Protein AF-A0A7S1SEV6-F1 (afdb_monomer_lite)

pLDDT: mean 79.67, std 21.37, range [28.09, 96.38]

Structure (mmCIF, N/CA/C/O backbone):
data_AF-A0A7S1SEV6-F1
#
_entry.id   AF-A0A7S1SEV6-F1
#
loop_
_atom_site.group_PDB
_atom_site.id
_atom_site.type_symbol
_atom_site.label_atom_id
_atom_site.label_alt_id
_atom_site.label_comp_id
_atom_site.label_asym_id
_atom_site.label_entity_id
_atom_site.label_seq_id
_atom_site.pdbx_PDB_ins_code
_atom_site.Cartn_x
_atom_site.Cartn_y
_atom_site.Cartn_z
_atom_site.occupancy
_atom_site.B_iso_or_equiv
_atom_site.auth_seq_id
_atom_site.auth_comp_id
_atom_site.auth_asym_id
_atom_site.auth_atom_id
_atom_site.pdbx_PDB_model_num
ATOM 1 N N . ALA A 1 1 ? 60.829 -16.005 40.092 1.00 43.47 1 ALA A N 1
ATOM 2 C CA . ALA A 1 1 ? 59.798 -16.869 39.489 1.00 43.47 1 ALA A CA 1
ATOM 3 C C . ALA A 1 1 ? 58.502 -16.076 39.447 1.00 43.47 1 ALA A C 1
ATOM 5 O O . ALA A 1 1 ? 58.018 -15.669 40.494 1.00 43.47 1 ALA A O 1
ATOM 6 N N . ALA A 1 2 ? 58.050 -15.730 38.245 1.00 35.81 2 ALA A N 1
ATOM 7 C CA . ALA A 1 2 ? 56.877 -14.900 38.010 1.00 35.81 2 ALA A CA 1
ATOM 8 C C . ALA A 1 2 ? 55.587 -15.704 38.239 1.00 35.81 2 ALA A C 1
ATOM 10 O O . ALA A 1 2 ? 55.492 -16.839 37.781 1.00 35.81 2 ALA A O 1
ATOM 11 N N . MET A 1 3 ? 54.596 -15.102 38.897 1.00 40.03 3 MET A N 1
ATOM 12 C CA . MET A 1 3 ? 53.202 -15.548 38.851 1.00 40.03 3 MET A CA 1
ATOM 13 C C . MET A 1 3 ? 52.343 -14.365 38.391 1.00 40.03 3 MET A C 1
ATOM 15 O O . MET A 1 3 ? 52.388 -13.322 39.044 1.00 40.03 3 MET A O 1
ATOM 19 N N . PRO A 1 4 ? 51.615 -14.469 37.266 1.00 43.41 4 PRO A N 1
ATOM 20 C CA . PRO A 1 4 ? 50.769 -13.390 36.793 1.00 43.41 4 PRO A CA 1
ATOM 21 C C . PRO A 1 4 ? 49.362 -13.459 37.401 1.00 43.41 4 PRO A C 1
ATOM 23 O O . PRO A 1 4 ? 48.809 -14.523 37.678 1.00 43.41 4 PRO A O 1
ATOM 26 N N . SER A 1 5 ? 48.809 -12.264 37.569 1.00 39.28 5 SER A N 1
ATOM 27 C CA . SER A 1 5 ? 47.443 -11.908 37.937 1.00 39.28 5 SER A CA 1
ATOM 28 C C . SER A 1 5 ? 46.380 -12.595 37.075 1.00 39.28 5 SER A C 1
ATOM 30 O O . SER A 1 5 ? 46.408 -12.484 35.849 1.00 39.28 5 SER A O 1
ATOM 32 N N . GLN A 1 6 ? 45.392 -13.224 37.713 1.00 35.91 6 GLN A N 1
ATOM 33 C CA . GLN A 1 6 ? 44.163 -13.649 37.046 1.00 35.91 6 GLN A CA 1
ATOM 34 C C . GLN A 1 6 ? 43.259 -12.429 36.839 1.00 35.91 6 GLN A C 1
ATOM 36 O O . GLN A 1 6 ? 42.632 -11.930 37.768 1.00 35.91 6 GLN A O 1
ATOM 41 N N . THR A 1 7 ? 43.234 -11.922 35.610 1.00 37.81 7 THR A N 1
ATOM 42 C CA . THR A 1 7 ? 42.188 -11.023 35.121 1.00 37.81 7 THR A CA 1
ATOM 43 C C . THR A 1 7 ? 41.047 -11.898 34.615 1.00 37.81 7 THR A C 1
ATOM 45 O O . THR A 1 7 ? 41.228 -12.682 33.685 1.00 37.81 7 THR A O 1
ATOM 48 N N . GLU A 1 8 ? 39.883 -11.805 35.249 1.00 36.56 8 GLU A N 1
ATOM 49 C CA . GLU A 1 8 ? 38.678 -12.529 34.852 1.00 3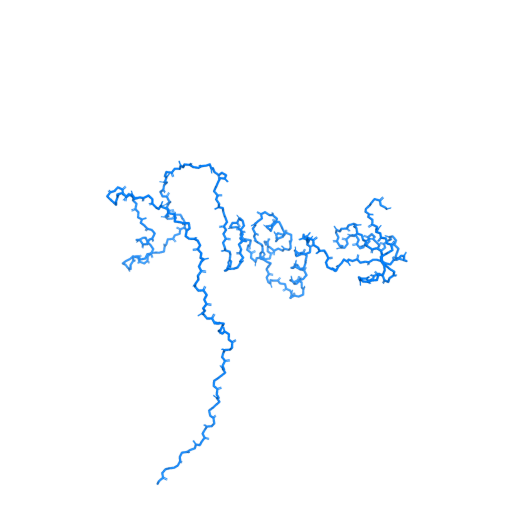6.56 8 GLU A CA 1
ATOM 50 C C . GLU A 1 8 ? 38.140 -11.925 33.542 1.00 36.56 8 GLU A C 1
ATOM 52 O O . GLU A 1 8 ? 37.592 -10.823 33.508 1.00 36.56 8 GLU A O 1
ATOM 57 N N . VAL A 1 9 ? 38.379 -12.613 32.423 1.00 36.78 9 VAL A N 1
ATOM 58 C CA . VAL A 1 9 ? 37.908 -12.201 31.096 1.00 36.78 9 VAL A CA 1
ATOM 59 C C . VAL A 1 9 ? 36.472 -12.690 30.924 1.00 36.78 9 VAL A C 1
ATOM 61 O O . VAL A 1 9 ? 36.218 -13.890 30.831 1.00 36.78 9 VAL A O 1
ATOM 64 N N . ALA A 1 10 ? 35.527 -11.751 30.879 1.00 39.88 10 ALA A N 1
ATOM 65 C CA . ALA A 1 10 ? 34.120 -12.021 30.605 1.00 39.88 10 ALA A CA 1
ATOM 66 C C . ALA A 1 10 ? 33.945 -12.764 29.266 1.00 39.88 10 ALA A C 1
ATOM 68 O O . ALA A 1 10 ? 34.432 -12.324 28.222 1.00 39.88 10 ALA A O 1
ATOM 69 N N . ALA A 1 11 ? 33.228 -13.890 29.294 1.00 39.38 11 ALA A N 1
ATOM 70 C CA . ALA A 1 11 ? 32.942 -14.695 28.111 1.00 39.38 11 ALA A CA 1
ATOM 71 C C . ALA A 1 11 ? 32.145 -13.893 27.055 1.00 39.38 11 ALA A C 1
ATOM 73 O O . ALA A 1 11 ? 31.208 -13.168 27.410 1.00 39.38 11 ALA A O 1
ATOM 74 N N . PRO A 1 12 ? 32.455 -14.028 25.752 1.00 37.00 12 PRO A N 1
ATOM 75 C CA . PRO A 1 12 ? 31.715 -13.332 24.709 1.00 37.00 12 PRO A CA 1
ATOM 76 C C . PRO A 1 12 ? 30.281 -13.872 24.632 1.00 37.00 12 PRO A C 1
ATOM 78 O O . PRO A 1 12 ? 30.050 -15.081 24.559 1.00 37.00 12 PRO A O 1
ATOM 81 N N . ARG A 1 13 ? 29.302 -12.958 24.649 1.00 37.34 13 ARG A N 1
ATOM 82 C CA . ARG A 1 13 ? 27.873 -13.266 24.486 1.00 37.34 13 ARG A CA 1
ATOM 83 C C . ARG A 1 13 ? 27.655 -14.035 23.178 1.00 37.34 13 ARG A C 1
ATOM 85 O O . ARG A 1 13 ? 27.904 -13.507 22.099 1.00 37.34 13 ARG A O 1
ATOM 92 N N . GLN A 1 14 ? 27.173 -15.274 23.281 1.00 36.19 14 GLN A N 1
ATOM 93 C CA . GLN A 1 14 ? 26.763 -16.074 22.128 1.00 36.19 14 GLN A CA 1
ATOM 94 C C . GLN A 1 14 ? 25.557 -15.427 21.438 1.00 36.19 14 GLN A C 1
ATOM 96 O O . GLN A 1 14 ? 24.463 -15.359 22.000 1.00 36.19 14 GLN A O 1
ATOM 101 N N . ASP A 1 15 ? 25.764 -14.980 20.204 1.00 39.56 15 ASP A N 1
ATOM 102 C CA . ASP A 1 15 ? 24.717 -14.531 19.294 1.00 39.56 15 ASP A CA 1
ATOM 103 C C . ASP A 1 15 ? 23.818 -15.724 18.909 1.00 39.56 15 ASP A C 1
ATOM 105 O O . ASP A 1 15 ? 24.189 -16.589 18.114 1.00 39.56 15 ASP A O 1
ATOM 109 N N . ARG A 1 16 ? 22.630 -15.809 19.523 1.00 38.81 16 ARG A N 1
ATOM 110 C CA . ARG A 1 16 ? 21.638 -16.879 19.305 1.00 38.81 16 ARG A CA 1
ATOM 111 C C . ARG A 1 16 ? 20.747 -16.635 18.074 1.00 38.81 16 ARG A C 1
ATOM 113 O O . ARG A 1 16 ? 19.584 -17.029 18.076 1.00 38.81 16 ARG A O 1
ATOM 120 N N . SER A 1 17 ? 21.265 -16.004 17.019 1.00 40.44 17 SER A N 1
ATOM 121 C CA . SER A 1 17 ? 20.475 -15.622 15.834 1.00 40.44 17 SER A CA 1
ATOM 122 C C . SER A 1 17 ? 20.899 -16.280 14.511 1.00 40.44 17 SER A C 1
ATOM 124 O O . SER A 1 17 ? 20.621 -15.760 13.432 1.00 40.44 17 SER A O 1
ATOM 126 N N . ARG A 1 18 ? 21.518 -17.468 14.540 1.00 37.38 18 ARG A N 1
ATOM 127 C CA . ARG A 1 18 ? 21.780 -18.249 13.314 1.00 37.38 18 ARG A CA 1
ATOM 128 C C . ARG A 1 18 ? 20.925 -19.510 13.258 1.00 37.38 18 ARG A C 1
ATOM 130 O O . ARG A 1 18 ? 21.271 -20.540 13.825 1.00 37.38 18 ARG A O 1
ATOM 137 N N . SER A 1 19 ? 19.800 -19.418 12.552 1.00 40.03 19 SER A N 1
ATOM 138 C CA . SER A 1 19 ? 18.983 -20.573 12.169 1.00 40.03 19 SER A CA 1
ATOM 139 C C . SER A 1 19 ? 19.756 -21.498 11.207 1.00 40.03 19 SER A C 1
ATOM 141 O O . SER A 1 19 ? 20.571 -21.001 10.422 1.00 40.03 19 SER A O 1
ATOM 143 N N . PRO A 1 20 ? 19.518 -22.825 11.228 1.00 35.56 20 PRO A N 1
ATOM 144 C CA . PRO A 1 20 ? 20.313 -23.787 10.471 1.00 35.56 20 PRO A CA 1
ATOM 145 C C . PRO A 1 20 ? 20.193 -23.579 8.961 1.00 35.56 20 PRO A C 1
ATOM 147 O O . PRO A 1 20 ? 19.106 -23.531 8.387 1.00 35.56 20 PRO A O 1
ATOM 150 N N . ARG A 1 21 ? 21.350 -23.486 8.312 1.00 45.19 21 ARG A N 1
ATOM 151 C CA . ARG A 1 21 ? 21.509 -23.414 6.864 1.00 45.19 21 ARG A CA 1
ATOM 152 C C . ARG A 1 21 ? 21.438 -24.841 6.312 1.00 45.19 21 ARG A C 1
ATOM 154 O O . ARG A 1 21 ? 22.479 -25.460 6.155 1.00 45.19 21 ARG A O 1
ATOM 161 N N . ASN A 1 22 ? 20.239 -25.376 6.070 1.00 34.34 22 ASN A N 1
ATOM 162 C CA . ASN A 1 22 ? 20.054 -26.534 5.185 1.00 34.34 22 ASN A CA 1
ATOM 163 C C . ASN A 1 22 ? 18.602 -26.682 4.708 1.00 34.34 22 ASN A C 1
ATOM 165 O O . ASN A 1 22 ? 17.677 -26.763 5.506 1.00 34.34 22 ASN A O 1
ATOM 169 N N . GLY A 1 23 ? 18.438 -26.715 3.385 1.00 29.41 23 GLY A N 1
ATOM 170 C CA . GLY A 1 23 ? 17.156 -26.836 2.688 1.00 29.41 23 GLY A CA 1
ATOM 171 C C . GLY A 1 23 ? 17.280 -26.459 1.212 1.00 29.41 23 GLY A C 1
ATOM 172 O O . GLY A 1 23 ? 16.513 -25.651 0.704 1.00 29.41 23 GLY A O 1
ATOM 173 N N . ARG A 1 24 ? 18.324 -26.963 0.544 1.00 39.25 24 ARG A N 1
ATOM 174 C CA . ARG A 1 24 ? 18.484 -26.895 -0.911 1.00 39.25 24 ARG A CA 1
ATOM 175 C C . ARG A 1 24 ? 17.711 -28.087 -1.486 1.00 39.25 24 ARG A C 1
ATOM 177 O O . ARG A 1 24 ? 18.241 -29.188 -1.447 1.00 39.25 24 ARG A O 1
ATOM 184 N N . ALA A 1 25 ? 16.485 -27.883 -1.961 1.00 33.62 25 ALA A N 1
ATOM 185 C CA . ALA A 1 25 ? 15.825 -28.753 -2.938 1.00 33.62 25 ALA A CA 1
ATOM 186 C C . ALA A 1 25 ? 14.523 -28.100 -3.428 1.00 33.62 25 ALA A C 1
ATOM 188 O O . ALA A 1 25 ? 13.720 -27.638 -2.628 1.00 33.62 25 ALA A O 1
ATOM 189 N N . GLU A 1 26 ? 14.370 -28.091 -4.752 1.00 33.09 26 GLU A N 1
ATOM 190 C CA . GLU A 1 26 ? 13.128 -27.881 -5.509 1.00 33.09 26 GLU A CA 1
ATOM 191 C C . GLU A 1 26 ? 12.540 -26.464 -5.555 1.00 33.09 26 GLU A C 1
ATOM 193 O O . GLU A 1 26 ? 11.442 -26.176 -5.090 1.00 33.09 26 GLU A O 1
ATOM 198 N N . GLN A 1 27 ? 13.237 -25.586 -6.279 1.00 33.88 27 GLN A N 1
ATOM 199 C CA . GLN A 1 27 ? 12.548 -24.618 -7.131 1.00 33.88 27 GLN A CA 1
ATOM 200 C C . GLN A 1 27 ? 12.625 -25.131 -8.566 1.00 33.88 27 GLN A C 1
ATOM 202 O O . GLN A 1 27 ? 13.712 -25.260 -9.134 1.00 33.88 27 GLN A O 1
ATOM 207 N N . GLN A 1 28 ? 11.458 -25.476 -9.112 1.00 33.16 28 GLN A N 1
ATOM 208 C CA . GLN A 1 28 ? 11.246 -25.751 -10.527 1.00 33.16 28 GLN A CA 1
ATOM 209 C C . GLN A 1 28 ? 11.934 -24.667 -11.359 1.00 33.16 28 GLN A C 1
ATOM 211 O O . GLN A 1 28 ? 11.558 -23.496 -11.325 1.00 33.16 28 GLN A O 1
ATOM 216 N N . LYS A 1 29 ? 12.964 -25.075 -12.104 1.00 28.09 29 LYS A N 1
ATOM 217 C CA . LYS A 1 29 ? 13.538 -24.278 -13.181 1.00 28.09 29 LYS A CA 1
ATOM 218 C C . LYS A 1 29 ? 12.471 -24.149 -14.263 1.00 28.09 29 LYS A C 1
ATOM 220 O O . LYS A 1 29 ? 12.348 -25.030 -15.109 1.00 28.09 29 LYS A O 1
ATOM 225 N N . VAL A 1 30 ? 11.730 -23.048 -14.265 1.00 30.36 30 VAL A N 1
ATOM 226 C CA . VAL A 1 30 ? 11.217 -22.526 -15.530 1.00 30.36 30 VAL A CA 1
ATOM 227 C C . VAL A 1 30 ? 12.456 -21.998 -16.239 1.00 30.36 30 VAL A C 1
ATOM 229 O O . VAL A 1 30 ? 12.968 -20.930 -15.910 1.00 30.36 30 VAL A O 1
ATOM 232 N N . ALA A 1 31 ? 13.039 -22.828 -17.100 1.00 30.11 31 ALA A N 1
ATOM 233 C CA . ALA A 1 31 ? 14.119 -22.399 -17.965 1.00 30.11 31 ALA A CA 1
ATOM 234 C C . ALA A 1 31 ? 13.546 -21.305 -18.870 1.00 30.11 31 ALA A C 1
ATOM 236 O O . ALA A 1 31 ? 12.800 -21.596 -19.801 1.00 30.11 31 ALA A O 1
ATOM 237 N N . ALA A 1 32 ? 13.863 -20.045 -18.570 1.00 36.28 32 ALA A N 1
ATOM 238 C CA . ALA A 1 32 ? 13.825 -19.011 -19.583 1.00 36.28 32 ALA A CA 1
ATOM 239 C C . ALA A 1 32 ? 14.836 -19.456 -20.642 1.00 36.28 32 ALA A C 1
ATOM 241 O O . ALA A 1 32 ? 16.046 -19.401 -20.420 1.00 36.28 32 ALA A O 1
ATOM 242 N N . VAL A 1 33 ? 14.336 -20.024 -21.737 1.00 35.72 33 VAL A N 1
ATOM 243 C CA . VAL A 1 33 ? 15.139 -20.274 -22.927 1.00 35.72 33 VAL A CA 1
ATOM 244 C C . VAL A 1 33 ? 15.497 -18.888 -23.444 1.00 35.72 33 VAL A C 1
ATOM 246 O O . VAL A 1 33 ? 14.693 -18.246 -24.114 1.00 35.72 33 VAL A O 1
ATOM 249 N N . ALA A 1 34 ? 16.661 -18.380 -23.037 1.00 47.69 34 ALA A N 1
ATOM 250 C CA . ALA A 1 34 ? 17.243 -17.225 -23.691 1.00 47.69 34 ALA A CA 1
ATOM 251 C C . ALA A 1 34 ? 17.412 -17.616 -25.168 1.00 47.69 34 ALA A C 1
ATOM 253 O O . ALA A 1 34 ? 17.957 -18.696 -25.430 1.00 47.69 34 ALA A O 1
ATOM 254 N N . PRO A 1 35 ? 16.895 -16.829 -26.125 1.00 51.66 35 PRO A N 1
ATOM 255 C CA . PRO A 1 35 ? 17.171 -17.094 -27.526 1.00 51.66 35 PRO A CA 1
ATOM 256 C C . PRO A 1 35 ? 18.693 -17.144 -27.700 1.00 51.66 35 PRO A C 1
ATOM 258 O O . PRO A 1 35 ? 19.407 -16.312 -27.145 1.00 51.66 35 PRO A O 1
ATOM 261 N N . GLN A 1 36 ? 19.193 -18.162 -28.401 1.00 51.09 36 GLN A N 1
ATOM 262 C CA . GLN A 1 36 ? 20.585 -18.190 -28.840 1.00 51.09 36 GLN A CA 1
ATOM 263 C C . GLN A 1 36 ? 20.710 -17.097 -29.900 1.00 51.09 36 GLN A C 1
ATOM 265 O O . GLN A 1 36 ? 20.305 -17.294 -31.041 1.00 51.09 36 GLN A O 1
ATOM 270 N N . VAL A 1 37 ? 21.119 -15.909 -29.469 1.00 57.91 37 VAL A N 1
ATOM 271 C CA . VAL A 1 37 ? 21.386 -14.775 -30.349 1.00 57.91 37 VAL A CA 1
ATOM 272 C C . VAL A 1 37 ? 22.860 -14.858 -30.711 1.00 57.91 37 VAL A C 1
ATOM 274 O O . VAL A 1 37 ? 23.691 -15.004 -29.816 1.00 57.91 37 VAL A O 1
ATOM 277 N N . ASP A 1 38 ? 23.179 -14.816 -32.001 1.00 58.62 38 ASP A N 1
ATOM 278 C CA . ASP A 1 38 ? 24.564 -14.753 -32.457 1.00 58.62 38 ASP A CA 1
ATOM 279 C C . ASP A 1 38 ? 25.218 -13.492 -31.864 1.00 58.62 38 ASP A C 1
ATOM 281 O O . ASP A 1 38 ? 24.755 -12.381 -32.125 1.00 58.62 38 ASP A O 1
ATOM 285 N N . ASP A 1 39 ? 26.273 -13.660 -31.055 1.00 61.09 39 ASP A N 1
ATOM 286 C CA . ASP A 1 39 ? 26.974 -12.561 -30.358 1.00 61.09 39 ASP A CA 1
ATOM 287 C C . ASP A 1 39 ? 27.458 -11.459 -31.323 1.00 61.09 39 ASP A C 1
ATOM 289 O O . ASP A 1 39 ? 27.581 -10.300 -30.940 1.00 61.09 39 ASP A O 1
ATOM 293 N N . GLU A 1 40 ? 27.675 -11.793 -32.600 1.00 63.19 40 GLU A N 1
ATOM 294 C CA . GLU A 1 40 ? 28.087 -10.845 -33.644 1.00 63.19 40 GLU A CA 1
ATOM 295 C C . GLU A 1 40 ? 26.982 -9.862 -34.079 1.00 63.19 40 GLU A C 1
ATOM 297 O O . GLU A 1 40 ? 27.280 -8.860 -34.728 1.00 63.19 40 GLU A O 1
ATOM 302 N N . LEU A 1 41 ? 25.717 -10.121 -33.732 1.00 68.00 41 LEU A N 1
ATOM 303 C CA . LEU A 1 41 ? 24.562 -9.282 -34.084 1.00 68.00 41 LEU A CA 1
ATOM 304 C C . LEU A 1 41 ? 24.003 -8.487 -32.893 1.00 68.00 41 LEU A C 1
ATOM 306 O O . LEU A 1 41 ? 23.018 -7.761 -33.056 1.00 68.00 41 LEU A O 1
ATOM 310 N N . LEU A 1 42 ? 24.595 -8.617 -31.702 1.00 75.25 42 LEU A N 1
ATOM 311 C CA . LEU A 1 42 ? 24.201 -7.829 -30.537 1.00 75.25 42 LEU A CA 1
ATOM 312 C C . LEU A 1 42 ? 24.761 -6.405 -30.638 1.00 75.25 42 LEU A C 1
ATOM 314 O O . LEU A 1 42 ? 25.945 -6.162 -30.421 1.00 75.25 42 LEU A O 1
ATOM 318 N N . ASP A 1 43 ? 23.874 -5.458 -30.938 1.00 83.62 43 ASP A N 1
ATOM 319 C CA . ASP A 1 43 ? 24.130 -4.0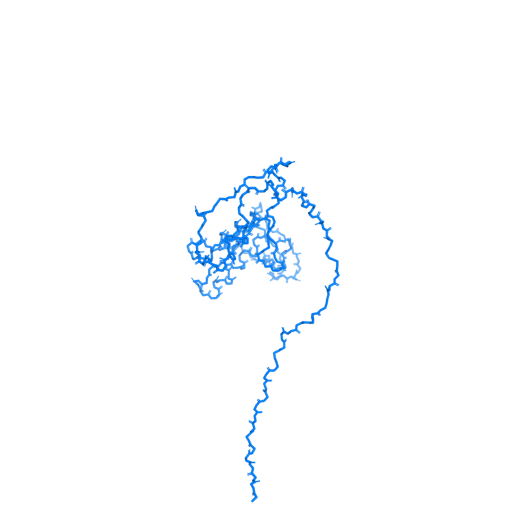25 -30.800 1.00 83.62 43 ASP A CA 1
ATOM 320 C C . ASP A 1 43 ? 23.751 -3.538 -29.387 1.00 83.62 43 ASP A C 1
ATOM 322 O O . ASP A 1 43 ? 22.770 -3.997 -28.791 1.00 83.62 43 ASP A O 1
ATOM 326 N N . GLY A 1 44 ? 24.525 -2.592 -28.853 1.00 86.75 44 GLY A N 1
ATOM 327 C CA . GLY A 1 44 ? 24.364 -2.018 -27.516 1.00 86.75 44 GLY A CA 1
ATOM 328 C C . GLY A 1 44 ? 25.376 -2.496 -26.467 1.00 86.75 44 GLY A C 1
ATOM 329 O O . GLY A 1 44 ? 26.246 -3.327 -26.710 1.00 86.75 44 GLY A O 1
ATOM 330 N N . HIS A 1 45 ? 25.265 -1.929 -25.264 1.00 86.12 45 HIS A N 1
ATOM 331 C CA . HIS A 1 45 ? 26.124 -2.257 -24.123 1.00 86.12 45 HIS A CA 1
ATOM 332 C C . HIS A 1 45 ? 25.346 -3.017 -23.051 1.00 86.12 45 HIS A C 1
ATOM 334 O O . HIS A 1 45 ? 24.213 -2.657 -22.719 1.00 86.12 45 HIS A O 1
ATOM 340 N N . SER A 1 46 ? 25.965 -4.044 -22.462 1.00 87.88 46 SER A N 1
ATOM 341 C CA . SER A 1 46 ? 25.365 -4.755 -21.337 1.00 87.88 46 SER A CA 1
ATOM 342 C C . SER A 1 46 ? 25.379 -3.893 -20.069 1.00 87.88 46 SER A C 1
ATOM 344 O O . SER A 1 46 ? 26.230 -3.021 -19.884 1.00 87.88 46 SER A O 1
ATOM 346 N N . ALA A 1 47 ? 24.464 -4.169 -19.134 1.00 87.31 47 ALA A N 1
ATOM 347 C CA . ALA A 1 47 ? 24.468 -3.498 -17.833 1.00 87.31 47 ALA A CA 1
ATOM 348 C C . ALA A 1 47 ? 25.777 -3.746 -17.056 1.00 87.31 47 ALA A C 1
ATOM 350 O O . ALA A 1 47 ? 26.197 -2.907 -16.259 1.00 87.31 47 ALA A O 1
ATOM 351 N N . GLU A 1 48 ? 26.443 -4.883 -17.278 1.00 86.50 48 GLU A N 1
ATOM 352 C CA . GLU A 1 48 ? 27.728 -5.163 -16.637 1.00 86.50 48 GLU A CA 1
ATOM 353 C C . GLU A 1 48 ? 28.836 -4.266 -17.189 1.00 86.50 48 GLU A C 1
ATOM 355 O O . GLU A 1 48 ? 29.593 -3.698 -16.402 1.00 86.50 48 GLU A O 1
ATOM 360 N N . ASP A 1 49 ? 28.875 -4.055 -18.504 1.00 85.94 49 ASP A N 1
ATOM 361 C CA . ASP A 1 49 ? 29.858 -3.175 -19.143 1.00 85.94 49 ASP A CA 1
ATOM 362 C C . ASP A 1 49 ? 29.665 -1.712 -18.735 1.00 85.94 49 ASP A C 1
ATOM 364 O O . ASP A 1 49 ? 30.642 -0.992 -18.529 1.00 85.94 49 ASP A O 1
ATOM 368 N N . ILE A 1 50 ? 28.411 -1.281 -18.568 1.00 86.31 50 ILE A N 1
ATOM 369 C CA . ILE A 1 50 ? 28.079 0.090 -18.163 1.00 86.31 50 ILE A CA 1
ATOM 370 C C . ILE A 1 50 ? 28.410 0.320 -16.681 1.00 86.31 50 ILE A C 1
ATOM 372 O O . ILE A 1 50 ? 29.071 1.299 -16.342 1.00 86.31 50 ILE A O 1
ATOM 376 N N . PHE A 1 51 ? 27.970 -0.568 -15.780 1.00 87.31 51 PHE A N 1
ATOM 377 C CA . PHE A 1 51 ? 28.019 -0.304 -14.334 1.00 87.31 51 PHE A CA 1
ATOM 378 C C . PHE A 1 51 ? 29.212 -0.928 -13.598 1.00 87.31 51 PHE A C 1
ATOM 380 O O . PHE A 1 51 ? 29.540 -0.474 -12.500 1.00 87.31 51 PHE A O 1
ATOM 387 N N . LYS A 1 52 ? 29.853 -1.979 -14.133 1.00 82.00 52 LYS A N 1
ATOM 388 C CA . LYS A 1 52 ? 30.948 -2.696 -13.444 1.00 82.00 52 LYS A CA 1
ATOM 389 C C . LYS A 1 52 ? 32.338 -2.386 -13.994 1.00 82.00 52 LYS A C 1
ATOM 391 O O . LYS A 1 52 ? 33.309 -2.875 -13.415 1.00 82.00 52 LYS A O 1
ATOM 396 N N . ASN A 1 53 ? 32.467 -1.594 -15.061 1.00 79.44 53 ASN A N 1
ATOM 397 C CA . ASN A 1 53 ? 33.767 -1.312 -15.668 1.00 79.44 53 ASN A CA 1
ATOM 398 C C . ASN A 1 53 ? 34.685 -0.546 -14.687 1.00 79.44 53 ASN A C 1
ATOM 400 O O . ASN A 1 53 ? 34.431 0.624 -14.384 1.00 79.44 53 ASN A O 1
ATOM 404 N N . PRO A 1 54 ? 35.780 -1.161 -14.195 1.00 70.56 54 PRO A N 1
ATOM 405 C CA . PRO A 1 54 ? 36.640 -0.555 -13.175 1.00 70.56 54 PRO A CA 1
ATOM 406 C C . PRO A 1 54 ? 37.344 0.716 -13.655 1.00 70.56 54 PRO A C 1
ATOM 408 O O . PRO A 1 54 ? 37.751 1.543 -12.838 1.00 70.56 54 PRO A O 1
ATOM 411 N N . SER A 1 55 ? 37.492 0.843 -14.974 1.00 70.69 55 SER A N 1
ATOM 412 C CA . SER A 1 55 ? 38.183 1.931 -15.664 1.00 70.69 55 SER A CA 1
ATOM 413 C C . SER A 1 55 ? 37.355 3.218 -15.698 1.00 70.69 55 SER A C 1
ATOM 415 O O . SER A 1 55 ? 37.922 4.295 -15.850 1.00 70.69 55 SER A O 1
ATOM 417 N N . ASN A 1 56 ? 36.030 3.117 -15.538 1.00 64.06 56 ASN A N 1
ATOM 418 C CA . ASN A 1 56 ? 35.095 4.228 -15.689 1.00 64.06 56 ASN A CA 1
ATOM 419 C C . ASN A 1 56 ? 34.096 4.251 -14.518 1.00 64.06 56 ASN A C 1
ATOM 421 O O . ASN A 1 56 ? 32.962 3.798 -14.627 1.00 64.06 56 ASN A O 1
ATOM 425 N N . ARG A 1 57 ? 34.531 4.763 -13.358 1.00 69.06 57 ARG A N 1
ATOM 426 C CA . ARG A 1 57 ? 33.686 4.941 -12.157 1.00 69.06 57 ARG A CA 1
ATOM 427 C C . ARG A 1 57 ? 32.787 6.175 -12.282 1.00 69.06 57 ARG A C 1
ATOM 429 O O . ARG A 1 57 ? 32.910 7.118 -11.502 1.00 69.06 57 ARG A O 1
ATOM 436 N N . VAL A 1 58 ? 31.921 6.183 -13.285 1.00 82.94 58 VAL A N 1
ATOM 437 C CA . VAL A 1 58 ? 30.968 7.268 -13.533 1.00 82.94 58 VAL A CA 1
ATOM 438 C C . VAL A 1 58 ? 29.621 6.899 -12.916 1.00 82.94 58 VAL A C 1
ATOM 440 O O . VAL A 1 58 ? 29.200 5.745 -12.958 1.00 82.94 58 VAL A O 1
ATOM 443 N N . GLY A 1 59 ? 28.969 7.871 -12.280 1.00 87.56 59 GLY A N 1
ATOM 444 C CA . GLY A 1 59 ? 27.598 7.720 -11.807 1.00 87.56 59 GLY A CA 1
ATOM 445 C C . GLY A 1 59 ? 26.627 8.044 -12.935 1.00 87.56 59 GLY A C 1
ATOM 446 O O . GLY A 1 59 ? 26.744 9.107 -13.534 1.00 87.56 59 GLY A O 1
ATOM 447 N N . TYR A 1 60 ? 25.680 7.146 -13.189 1.00 90.31 60 TYR A N 1
ATOM 448 C CA . TYR A 1 60 ? 24.597 7.356 -14.145 1.00 90.31 60 TYR A CA 1
ATOM 449 C C . TYR A 1 60 ? 23.282 7.591 -13.403 1.00 90.31 60 TYR A C 1
ATOM 451 O O . TYR A 1 60 ? 23.018 6.971 -12.368 1.00 90.31 60 TYR A O 1
ATOM 459 N N . THR A 1 61 ? 22.455 8.474 -13.942 1.00 93.06 61 THR A N 1
ATOM 460 C CA . THR A 1 61 ? 21.071 8.709 -13.527 1.00 93.06 61 THR A CA 1
ATOM 461 C C . THR A 1 61 ? 20.099 8.083 -14.531 1.00 93.06 61 THR A C 1
ATOM 463 O O . THR A 1 61 ? 20.516 7.508 -15.536 1.00 93.06 61 THR A O 1
ATOM 466 N N . TYR A 1 62 ? 18.792 8.149 -14.257 1.00 93.69 62 TYR A N 1
ATOM 467 C CA . TYR A 1 62 ? 17.782 7.552 -15.140 1.00 93.69 62 TYR A CA 1
ATOM 468 C C . TYR A 1 62 ? 17.727 8.203 -16.529 1.00 93.69 62 TYR A C 1
ATOM 470 O O . TYR A 1 62 ? 17.381 7.518 -17.484 1.00 93.69 62 TYR A O 1
ATOM 478 N N . ASP A 1 63 ? 18.100 9.479 -16.645 1.00 95.00 63 ASP A N 1
ATOM 479 C CA . ASP A 1 63 ? 18.059 10.217 -17.913 1.00 95.00 63 ASP A CA 1
ATOM 480 C C . ASP A 1 63 ? 19.289 9.949 -18.800 1.00 95.00 63 ASP A C 1
ATOM 482 O O . ASP A 1 63 ? 19.277 10.262 -19.989 1.00 95.00 63 ASP A O 1
ATOM 486 N N . ASP A 1 64 ? 20.344 9.341 -18.245 1.00 92.12 64 ASP A N 1
ATOM 487 C CA . ASP A 1 64 ? 21.600 9.080 -18.961 1.00 92.12 64 ASP A CA 1
ATOM 488 C C . ASP A 1 64 ? 21.577 7.770 -19.768 1.00 92.12 64 ASP A C 1
ATOM 490 O O . ASP A 1 64 ? 22.487 7.509 -20.557 1.00 92.12 64 ASP A O 1
ATOM 494 N N . ILE A 1 65 ? 20.578 6.907 -19.548 1.00 91.69 65 ILE A N 1
ATOM 495 C CA . ILE A 1 65 ? 20.522 5.555 -20.117 1.00 91.69 65 ILE A CA 1
ATOM 496 C C . ILE A 1 65 ? 19.145 5.305 -20.725 1.00 91.69 65 ILE A C 1
ATOM 498 O O . ILE A 1 65 ? 18.113 5.621 -20.140 1.00 91.69 65 ILE A O 1
ATOM 502 N N . ILE A 1 66 ? 19.131 4.646 -21.881 1.00 94.44 66 ILE A N 1
ATOM 503 C CA . ILE A 1 66 ? 17.916 4.149 -22.525 1.00 94.44 66 ILE A CA 1
ATOM 504 C C . ILE A 1 66 ? 17.999 2.635 -22.711 1.00 94.44 66 ILE A C 1
ATOM 506 O O . ILE A 1 66 ? 19.077 2.076 -22.905 1.00 94.44 66 ILE A O 1
ATOM 510 N N . CYS A 1 67 ? 16.852 1.960 -22.657 1.00 91.56 67 CYS A N 1
ATOM 511 C CA . CYS A 1 67 ? 16.766 0.537 -22.977 1.00 91.56 67 CYS A CA 1
ATOM 512 C C . CYS A 1 67 ? 16.503 0.370 -24.476 1.00 91.56 67 CYS A C 1
ATOM 514 O O . CYS A 1 67 ? 15.528 0.921 -24.991 1.00 91.56 67 CYS A O 1
ATOM 516 N N . LEU A 1 68 ? 17.344 -0.405 -25.166 1.00 91.69 68 LEU A N 1
ATOM 517 C CA . LEU A 1 68 ? 17.084 -0.770 -26.557 1.00 91.69 68 LEU A CA 1
ATOM 518 C C . LEU A 1 68 ? 15.856 -1.697 -26.632 1.00 91.69 68 LEU A C 1
ATOM 520 O O . LEU A 1 68 ? 15.711 -2.592 -25.793 1.00 91.69 68 LEU A O 1
ATOM 524 N N . PRO A 1 69 ? 14.946 -1.484 -27.597 1.00 91.50 69 PRO A N 1
ATOM 525 C CA . PRO A 1 69 ? 13.750 -2.302 -27.732 1.00 91.50 69 PRO A CA 1
ATOM 526 C C . PRO A 1 69 ? 14.095 -3.721 -28.195 1.00 91.50 69 PRO A C 1
ATOM 528 O O . PRO A 1 69 ? 15.011 -3.930 -28.986 1.00 91.50 69 PRO A O 1
ATOM 531 N N . GLY A 1 70 ? 13.314 -4.695 -27.726 1.00 88.94 70 GLY A N 1
ATOM 532 C CA . GLY A 1 70 ? 13.398 -6.091 -28.152 1.00 88.94 70 GLY A CA 1
ATOM 533 C C . GLY A 1 70 ? 12.211 -6.522 -29.013 1.00 88.94 70 GLY A C 1
ATOM 534 O O . GLY A 1 70 ? 11.275 -5.761 -29.260 1.00 88.94 70 GLY A O 1
ATOM 535 N N . HIS A 1 71 ? 12.231 -7.781 -29.443 1.00 91.31 71 HIS A N 1
ATOM 536 C CA . HIS A 1 71 ? 11.111 -8.397 -30.151 1.00 91.31 71 HIS A CA 1
ATOM 537 C C . HIS A 1 71 ? 9.938 -8.693 -29.196 1.00 91.31 71 HIS A C 1
ATOM 539 O O . HIS A 1 71 ? 10.144 -9.224 -28.104 1.00 91.31 71 HIS A O 1
ATOM 545 N N . ILE A 1 72 ? 8.703 -8.401 -29.618 1.00 92.62 72 ILE A N 1
ATOM 546 C CA . ILE A 1 72 ? 7.481 -8.576 -28.815 1.00 92.62 72 ILE A CA 1
ATOM 547 C C . ILE A 1 72 ? 6.599 -9.654 -29.453 1.00 92.62 72 ILE A C 1
ATOM 549 O O . ILE A 1 72 ? 6.317 -9.602 -30.647 1.00 92.62 72 ILE A O 1
ATOM 553 N N . ASN A 1 73 ? 6.135 -10.619 -28.657 1.00 93.56 73 ASN A N 1
ATOM 554 C CA . ASN A 1 73 ? 5.234 -11.699 -29.089 1.00 93.56 73 ASN A CA 1
ATOM 555 C C . ASN A 1 73 ? 4.015 -11.905 -28.161 1.00 93.56 73 ASN A C 1
ATOM 557 O O . ASN A 1 73 ? 3.314 -12.904 -28.298 1.00 93.56 73 ASN A O 1
ATOM 561 N N . PHE A 1 74 ? 3.765 -10.985 -27.226 1.00 94.31 74 PHE A N 1
ATOM 562 C CA . PHE A 1 74 ? 2.684 -11.050 -26.233 1.00 94.31 74 PHE A CA 1
ATOM 563 C C . PHE A 1 74 ? 1.921 -9.720 -26.146 1.00 94.31 74 PHE A C 1
ATOM 565 O O . PHE A 1 74 ? 2.400 -8.684 -26.616 1.00 94.31 74 PHE A O 1
ATOM 572 N N . GLY A 1 75 ? 0.729 -9.741 -25.542 1.00 93.81 75 GLY A N 1
ATOM 573 C CA . GLY A 1 75 ? -0.067 -8.538 -25.304 1.00 93.81 75 GLY A CA 1
ATOM 574 C C . GLY A 1 75 ? 0.366 -7.795 -24.038 1.00 93.81 75 GLY A C 1
ATOM 575 O O . GLY A 1 75 ? 0.861 -8.389 -23.088 1.00 93.81 75 GLY A O 1
ATOM 576 N N . VAL A 1 76 ? 0.118 -6.483 -23.974 1.00 93.25 76 VAL A N 1
ATOM 577 C CA . VAL A 1 76 ? 0.493 -5.643 -22.812 1.00 93.25 76 VAL A CA 1
ATOM 578 C C . VAL A 1 76 ? -0.104 -6.162 -21.492 1.00 93.25 76 VAL A C 1
ATOM 580 O O . VAL A 1 76 ? 0.511 -6.032 -20.438 1.00 93.25 76 VAL A O 1
ATOM 583 N N . HIS A 1 77 ? -1.281 -6.790 -21.543 1.00 92.25 77 HIS A N 1
ATOM 584 C CA . HIS A 1 77 ? -1.962 -7.349 -20.371 1.00 92.25 77 HIS A CA 1
ATOM 585 C C . HIS A 1 77 ? -1.321 -8.632 -19.823 1.00 92.25 77 HIS A C 1
ATOM 587 O O . HIS A 1 77 ? -1.586 -8.988 -18.677 1.00 92.25 77 HIS A O 1
ATOM 593 N N . ASP A 1 78 ? -0.472 -9.298 -20.607 1.00 92.56 78 ASP A N 1
ATOM 594 C CA . ASP A 1 78 ? 0.216 -10.529 -20.202 1.00 92.56 78 ASP A CA 1
ATOM 595 C C . ASP A 1 78 ? 1.502 -10.238 -19.406 1.00 92.56 78 ASP A C 1
ATOM 597 O O . ASP A 1 78 ? 2.140 -11.149 -18.874 1.00 92.56 78 ASP A O 1
ATOM 601 N N . VAL A 1 79 ? 1.895 -8.962 -19.303 1.00 93.75 79 VAL A N 1
ATOM 602 C CA . VAL A 1 79 ? 3.090 -8.539 -18.570 1.00 93.75 79 VAL A CA 1
ATOM 603 C C . VAL A 1 79 ? 2.869 -8.699 -17.068 1.00 93.75 79 VAL A C 1
ATOM 605 O O . VAL A 1 79 ? 2.008 -8.065 -16.460 1.00 93.75 79 VAL A O 1
ATOM 608 N N . CYS A 1 80 ? 3.701 -9.530 -16.446 1.00 93.25 80 CYS A N 1
ATOM 609 C CA . CYS A 1 80 ? 3.652 -9.791 -15.016 1.00 93.25 80 CYS A CA 1
ATOM 610 C C . CYS A 1 80 ? 4.446 -8.728 -14.237 1.00 93.25 80 CYS A C 1
ATOM 612 O O . CYS A 1 80 ? 5.665 -8.641 -14.370 1.00 93.25 80 CYS A O 1
ATOM 614 N N . LEU A 1 81 ? 3.760 -7.940 -13.402 1.00 94.81 81 LEU A N 1
ATOM 615 C CA . LEU A 1 81 ? 4.358 -6.880 -12.565 1.00 94.81 81 LEU A CA 1
ATOM 616 C C . LEU A 1 81 ? 4.711 -7.35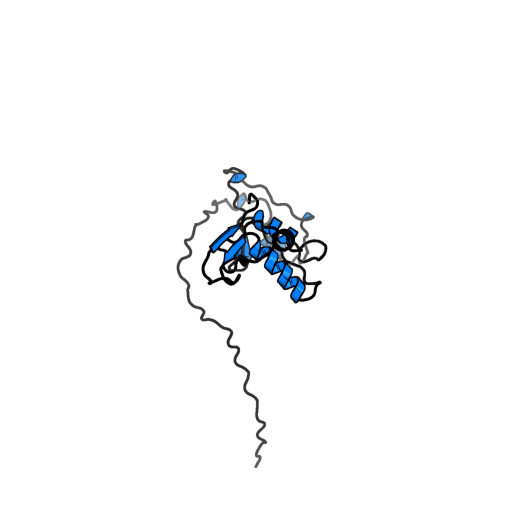2 -11.142 1.00 94.81 81 LEU A C 1
ATOM 618 O O . LEU A 1 81 ? 5.169 -6.584 -10.291 1.00 94.81 81 LEU A O 1
ATOM 622 N N . ASP A 1 82 ? 4.520 -8.640 -10.890 1.00 94.50 82 ASP A N 1
ATOM 623 C CA . ASP A 1 82 ? 4.749 -9.285 -9.612 1.00 94.50 82 ASP A CA 1
ATOM 624 C C . ASP A 1 82 ? 6.183 -9.071 -9.106 1.00 94.50 82 ASP A C 1
ATOM 626 O O . ASP A 1 82 ? 7.157 -9.514 -9.713 1.00 94.50 82 ASP A O 1
ATOM 630 N N . SER A 1 83 ? 6.314 -8.449 -7.938 1.00 94.69 83 SER A N 1
ATOM 631 C CA . SER A 1 83 ? 7.608 -8.022 -7.401 1.00 94.69 83 SER A CA 1
ATOM 632 C C . SER A 1 83 ? 7.751 -8.345 -5.921 1.00 94.69 83 SER A C 1
ATOM 634 O O . SER A 1 83 ? 6.774 -8.429 -5.180 1.00 94.69 83 SER A O 1
ATOM 636 N N . HIS A 1 84 ? 8.985 -8.542 -5.462 1.00 94.69 84 HIS A N 1
ATOM 637 C CA . HIS A 1 84 ? 9.271 -8.867 -4.064 1.00 94.69 84 HIS A CA 1
ATOM 638 C C . HIS A 1 84 ? 9.807 -7.637 -3.336 1.00 94.69 84 HIS A C 1
ATOM 640 O O . HIS A 1 84 ? 10.887 -7.154 -3.656 1.00 94.69 84 HIS A O 1
ATOM 646 N N . VAL A 1 85 ? 9.084 -7.166 -2.317 1.00 93.94 85 VAL A N 1
ATOM 647 C CA . VAL A 1 85 ? 9.584 -6.094 -1.431 1.00 93.94 85 VAL A CA 1
ATOM 648 C C . VAL A 1 85 ? 10.489 -6.666 -0.349 1.00 93.94 85 VAL A C 1
ATOM 650 O O . VAL A 1 85 ? 11.471 -6.054 0.058 1.00 93.94 85 VAL A O 1
ATOM 653 N N . THR A 1 86 ? 10.174 -7.868 0.128 1.00 94.75 86 THR A N 1
ATOM 654 C CA . THR A 1 86 ? 11.027 -8.603 1.066 1.00 94.75 86 THR A CA 1
ATOM 655 C C . THR A 1 86 ? 11.158 -10.049 0.612 1.00 94.75 86 THR A C 1
ATOM 657 O O . THR A 1 86 ? 10.424 -10.508 -0.260 1.00 94.75 86 THR A O 1
ATOM 660 N N . LYS A 1 87 ? 12.031 -10.822 1.270 1.00 94.31 87 LYS A N 1
ATOM 661 C CA . LYS A 1 87 ? 12.201 -12.263 1.003 1.00 94.31 87 LYS A CA 1
ATOM 662 C C . LYS A 1 87 ? 10.903 -13.079 1.099 1.00 94.31 87 LYS A C 1
ATOM 664 O O . LYS A 1 87 ? 10.860 -14.185 0.579 1.00 94.31 87 LYS A O 1
ATOM 669 N N . LYS A 1 88 ? 9.890 -12.582 1.819 1.00 95.81 88 LYS A N 1
ATOM 670 C CA . LYS A 1 88 ? 8.626 -13.294 2.073 1.00 95.81 88 LYS A CA 1
ATOM 671 C C . LYS A 1 88 ? 7.388 -12.572 1.544 1.00 95.81 88 LYS A C 1
ATOM 673 O O . LYS A 1 88 ? 6.338 -13.193 1.452 1.00 95.81 88 LYS A O 1
ATOM 678 N N . ILE A 1 89 ? 7.481 -11.274 1.256 1.00 93.38 89 ILE A N 1
ATOM 679 C CA . ILE A 1 89 ? 6.326 -10.453 0.880 1.00 93.38 89 ILE A CA 1
ATOM 680 C C . ILE A 1 89 ? 6.428 -10.120 -0.602 1.00 93.38 89 ILE A C 1
ATOM 682 O O . ILE A 1 89 ? 7.337 -9.398 -1.024 1.00 93.38 89 ILE A O 1
ATOM 686 N N . LYS A 1 90 ? 5.462 -10.645 -1.355 1.00 95.12 90 LYS A N 1
ATOM 687 C CA . LYS A 1 90 ? 5.259 -10.389 -2.776 1.00 95.12 90 LYS A CA 1
ATOM 688 C C . LYS A 1 90 ? 4.133 -9.368 -2.958 1.00 95.12 90 LYS A C 1
ATOM 690 O O . LYS A 1 90 ? 3.117 -9.453 -2.270 1.00 95.12 90 LYS A O 1
ATOM 695 N N . LEU A 1 91 ? 4.326 -8.426 -3.870 1.00 94.88 91 LEU A N 1
ATOM 696 C CA . LEU A 1 91 ? 3.332 -7.464 -4.335 1.00 94.88 91 LEU A CA 1
ATOM 697 C C . LEU A 1 91 ? 2.936 -7.789 -5.770 1.00 94.88 91 LEU A C 1
ATOM 699 O O . LEU A 1 91 ? 3.749 -8.316 -6.528 1.00 94.88 91 LEU A O 1
ATOM 703 N N . ARG A 1 92 ? 1.701 -7.439 -6.133 1.00 94.50 92 ARG A N 1
ATOM 704 C CA . ARG A 1 92 ? 1.219 -7.539 -7.518 1.00 94.50 92 ARG A CA 1
ATOM 705 C C . ARG A 1 92 ? 1.661 -6.352 -8.362 1.00 94.50 92 ARG A C 1
ATOM 707 O O . ARG A 1 92 ? 1.853 -6.487 -9.561 1.00 94.50 92 ARG A O 1
ATOM 714 N N . VAL A 1 93 ? 1.815 -5.197 -7.717 1.00 95.19 93 VAL A N 1
ATOM 715 C CA . VAL A 1 93 ? 2.241 -3.951 -8.348 1.00 95.19 93 VAL A CA 1
ATOM 716 C C . VAL A 1 93 ? 3.494 -3.447 -7.619 1.00 95.19 93 VAL A C 1
ATOM 718 O O . VAL A 1 93 ? 3.469 -3.338 -6.390 1.00 95.19 93 VAL A O 1
ATOM 721 N N . PRO A 1 94 ? 4.595 -3.123 -8.325 1.00 95.25 94 PRO A N 1
ATOM 722 C CA . PRO A 1 94 ? 5.871 -2.720 -7.730 1.00 95.25 94 PRO A CA 1
ATOM 723 C C . PRO A 1 94 ? 5.875 -1.253 -7.279 1.00 95.25 94 PRO A C 1
ATOM 725 O O . PRO A 1 94 ? 6.849 -0.535 -7.479 1.00 95.25 94 PRO A O 1
ATOM 728 N N . ILE A 1 95 ? 4.778 -0.784 -6.682 1.00 95.75 95 ILE A N 1
ATOM 729 C CA . ILE A 1 95 ? 4.630 0.601 -6.235 1.00 95.75 95 ILE A CA 1
ATOM 730 C C . ILE A 1 95 ? 4.472 0.613 -4.718 1.00 95.75 95 ILE A C 1
ATOM 732 O O . ILE A 1 95 ? 3.603 -0.054 -4.146 1.00 95.75 95 ILE A O 1
ATOM 736 N N . VAL A 1 96 ? 5.335 1.394 -4.069 1.00 96.00 96 VAL A N 1
ATOM 737 C CA . VAL A 1 96 ? 5.365 1.571 -2.618 1.00 96.00 96 VAL A CA 1
ATOM 738 C C . VAL A 1 96 ? 5.308 3.058 -2.296 1.00 96.00 96 VAL A C 1
ATOM 740 O O . VAL A 1 96 ? 6.059 3.840 -2.877 1.00 96.00 96 VAL A O 1
ATOM 743 N N . SER A 1 97 ? 4.431 3.461 -1.376 1.00 95.81 97 SER A N 1
ATOM 744 C CA . SER A 1 97 ? 4.363 4.859 -0.946 1.00 95.81 97 SER A CA 1
ATOM 745 C C . SER A 1 97 ? 5.465 5.195 0.065 1.00 95.81 97 SER A C 1
ATOM 747 O O . SER A 1 97 ? 5.833 4.379 0.915 1.00 95.81 97 SER A O 1
ATOM 749 N N . SER A 1 98 ? 5.992 6.417 -0.032 1.00 95.75 98 SER A N 1
ATOM 750 C CA . SER A 1 98 ? 7.066 6.908 0.837 1.00 95.75 98 SER A CA 1
ATOM 751 C C . SER A 1 98 ? 6.585 7.099 2.287 1.00 95.75 98 SER A C 1
ATOM 753 O O . SER A 1 98 ? 5.476 7.613 2.479 1.00 95.75 98 SER A O 1
ATOM 755 N N . PRO A 1 99 ? 7.395 6.764 3.312 1.00 95.50 99 PRO A N 1
ATOM 756 C CA . PRO A 1 99 ? 7.070 6.971 4.727 1.00 95.50 99 PRO A CA 1
ATOM 757 C C . PRO A 1 99 ? 7.230 8.434 5.163 1.00 95.50 99 PRO A C 1
ATOM 759 O O . PRO A 1 99 ? 7.983 8.750 6.083 1.00 95.50 99 PRO A O 1
ATOM 762 N N . MET A 1 100 ? 6.512 9.334 4.498 1.00 96.19 100 MET A N 1
ATOM 763 C CA . MET A 1 100 ? 6.484 10.770 4.779 1.00 96.19 100 MET A CA 1
ATOM 764 C C . MET A 1 100 ? 5.126 11.168 5.356 1.00 96.19 100 MET A C 1
ATOM 766 O O . MET A 1 100 ? 4.098 10.632 4.945 1.00 96.19 100 MET A O 1
ATOM 770 N N . ASP A 1 101 ? 5.127 12.110 6.295 1.00 93.06 101 ASP A N 1
ATOM 771 C CA . ASP A 1 101 ? 3.922 12.654 6.943 1.00 93.06 101 ASP A CA 1
ATOM 772 C C . ASP A 1 101 ? 2.954 13.308 5.957 1.00 93.06 101 ASP A C 1
ATOM 774 O O . ASP A 1 101 ? 1.744 13.145 6.054 1.00 93.06 101 ASP A O 1
ATOM 778 N N . THR A 1 102 ? 3.491 13.961 4.935 1.00 93.44 102 THR A N 1
ATOM 779 C CA . THR A 1 102 ? 2.709 14.561 3.848 1.00 93.44 102 THR A CA 1
ATOM 780 C C . THR A 1 102 ? 2.141 13.548 2.851 1.00 93.44 102 THR A C 1
ATOM 782 O O . THR A 1 102 ? 1.323 13.921 2.012 1.00 93.44 102 THR A O 1
ATOM 785 N N . VAL A 1 103 ? 2.562 12.280 2.913 1.00 93.75 103 VAL A N 1
ATOM 786 C CA . VAL A 1 103 ? 2.242 11.274 1.888 1.00 93.75 103 VAL A CA 1
ATOM 787 C C . VAL A 1 103 ? 1.429 10.117 2.456 1.00 93.75 103 VAL A C 1
ATOM 789 O O . VAL A 1 103 ? 0.370 9.794 1.916 1.00 93.75 103 VAL A O 1
ATOM 792 N N . THR A 1 104 ? 1.910 9.463 3.518 1.00 95.50 104 THR A N 1
ATOM 793 C CA . THR A 1 104 ? 1.395 8.145 3.912 1.00 95.50 104 THR A CA 1
ATOM 794 C C . THR A 1 104 ? 0.915 8.072 5.357 1.00 95.50 104 THR A C 1
ATOM 796 O O . THR A 1 104 ? 1.658 7.699 6.264 1.00 95.50 104 THR A O 1
ATOM 799 N N . GLU A 1 105 ? -0.387 8.279 5.532 1.00 95.56 105 GLU A N 1
ATOM 800 C CA . GLU A 1 105 ? -1.166 7.866 6.709 1.00 95.56 105 GLU A CA 1
ATOM 801 C C . GLU A 1 105 ? -2.058 6.646 6.381 1.00 95.56 105 GLU A C 1
ATOM 803 O O . GLU A 1 105 ? -1.968 6.070 5.288 1.00 95.56 105 GLU A O 1
ATOM 808 N N . SER A 1 106 ? -2.961 6.241 7.287 1.00 95.25 106 SER A N 1
ATOM 809 C CA . SER A 1 106 ? -3.848 5.081 7.081 1.00 95.25 106 SER A CA 1
ATOM 810 C C . SER A 1 106 ? -4.631 5.120 5.770 1.00 95.25 106 SER A C 1
ATOM 812 O O . SER A 1 106 ? -4.740 4.093 5.105 1.00 95.25 106 SER A O 1
ATOM 814 N N . LYS A 1 107 ? -5.146 6.285 5.360 1.00 94.00 107 LYS A N 1
ATOM 815 C CA . LYS A 1 107 ? -5.934 6.421 4.121 1.00 94.00 107 LYS A CA 1
ATOM 816 C C . LYS A 1 107 ? -5.127 6.039 2.878 1.00 94.00 107 LYS A C 1
ATOM 818 O O . LYS A 1 107 ? -5.602 5.244 2.071 1.00 94.00 107 LYS A O 1
ATOM 823 N N . MET A 1 108 ? -3.908 6.566 2.753 1.00 96.19 108 MET A N 1
ATOM 824 C CA . MET A 1 108 ? -3.026 6.265 1.623 1.00 96.19 108 MET A CA 1
ATOM 825 C C . MET A 1 108 ? -2.573 4.805 1.664 1.00 96.19 108 MET A C 1
ATOM 827 O O . MET A 1 108 ? -2.621 4.110 0.654 1.00 96.19 108 MET A O 1
ATOM 831 N N . ALA A 1 109 ? -2.205 4.302 2.845 1.00 96.12 109 ALA A N 1
ATOM 832 C CA . ALA A 1 109 ? -1.785 2.914 2.996 1.00 96.12 109 ALA A CA 1
ATOM 833 C C . ALA A 1 109 ? -2.897 1.913 2.630 1.00 96.12 109 ALA A C 1
ATOM 835 O O . ALA A 1 109 ? -2.609 0.884 2.019 1.00 96.12 109 ALA A O 1
ATOM 836 N N . ILE A 1 110 ? -4.159 2.220 2.954 1.00 95.25 110 ILE A N 1
ATOM 837 C CA . ILE A 1 110 ? -5.322 1.422 2.537 1.00 95.25 110 ILE A CA 1
ATOM 838 C C . ILE A 1 110 ? -5.476 1.457 1.015 1.00 95.25 110 ILE A C 1
ATOM 840 O O . ILE A 1 110 ? -5.593 0.396 0.407 1.00 95.25 110 ILE A O 1
ATOM 844 N N . ALA A 1 111 ? -5.447 2.642 0.399 1.00 95.56 111 ALA A N 1
ATOM 845 C CA . ALA A 1 111 ? -5.603 2.785 -1.050 1.00 95.56 111 ALA A CA 1
ATOM 846 C C . ALA A 1 111 ? -4.521 2.009 -1.820 1.00 95.56 111 ALA A C 1
ATOM 848 O O . ALA A 1 111 ? -4.837 1.193 -2.680 1.00 95.56 111 ALA A O 1
ATOM 849 N N . MET A 1 112 ? -3.254 2.170 -1.431 1.00 95.38 112 MET A N 1
ATOM 850 C CA . MET A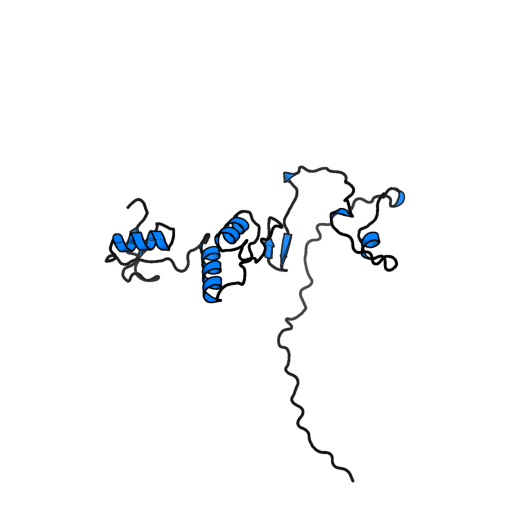 1 112 ? -2.124 1.461 -2.039 1.00 95.38 112 MET A CA 1
ATOM 851 C C . MET A 1 112 ? -2.259 -0.059 -1.921 1.00 95.38 112 MET A C 1
ATOM 853 O O . MET A 1 112 ? -1.995 -0.786 -2.875 1.00 95.38 112 MET A O 1
ATOM 857 N N . ALA A 1 113 ? -2.691 -0.549 -0.756 1.00 94.50 113 ALA A N 1
ATOM 858 C CA . ALA A 1 113 ? -2.891 -1.976 -0.538 1.00 94.50 113 ALA A CA 1
ATOM 859 C C . ALA A 1 113 ? -4.062 -2.545 -1.361 1.00 94.50 113 ALA A C 1
ATOM 861 O O . ALA A 1 113 ? -4.000 -3.702 -1.778 1.00 94.50 113 ALA A O 1
ATOM 862 N N . LEU A 1 114 ? -5.118 -1.760 -1.608 1.00 94.19 114 LEU A N 1
ATOM 863 C CA . LEU A 1 114 ? -6.249 -2.173 -2.449 1.00 94.19 114 LEU A CA 1
ATOM 864 C C . LEU A 1 114 ? -5.852 -2.315 -3.922 1.00 94.19 114 LEU A C 1
ATOM 866 O O . LEU A 1 114 ? -6.298 -3.265 -4.563 1.00 94.19 114 LEU A O 1
ATOM 870 N N . GLU A 1 115 ? -4.969 -1.444 -4.413 1.00 94.69 115 GLU A N 1
ATOM 871 C CA . GLU A 1 115 ? -4.408 -1.506 -5.774 1.00 94.69 115 GLU A CA 1
ATOM 872 C C . GLU A 1 115 ? -3.310 -2.578 -5.935 1.00 94.69 115 GLU A C 1
ATOM 874 O O . GLU A 1 115 ? -2.769 -2.783 -7.018 1.00 94.69 115 GLU A O 1
ATOM 879 N N . GLY A 1 116 ? -2.968 -3.308 -4.865 1.00 93.19 116 GLY A N 1
ATOM 880 C CA . GLY A 1 116 ? -1.969 -4.384 -4.899 1.00 93.19 116 GLY A CA 1
ATOM 881 C C . GLY A 1 116 ? -0.519 -3.932 -4.693 1.00 93.19 116 GLY A C 1
ATOM 882 O O . GLY A 1 116 ? 0.396 -4.743 -4.882 1.00 93.19 116 GLY A O 1
ATOM 883 N N . GLY A 1 117 ? -0.322 -2.673 -4.291 1.00 95.31 117 GLY A N 1
ATOM 884 C CA . GLY A 1 117 ? 0.943 -2.112 -3.823 1.00 95.31 117 GLY A CA 1
ATOM 885 C C . GLY A 1 117 ? 1.101 -2.187 -2.298 1.00 95.31 117 GLY A C 1
ATOM 886 O O . GLY A 1 117 ? 0.457 -2.984 -1.610 1.00 95.31 117 GLY A O 1
ATOM 887 N N . LEU A 1 118 ? 1.980 -1.343 -1.752 1.00 95.69 118 LEU A N 1
ATOM 888 C CA . LEU A 1 118 ? 2.261 -1.265 -0.313 1.00 95.69 118 LEU A CA 1
ATOM 889 C C . LEU A 1 118 ? 2.352 0.190 0.154 1.00 95.69 118 LEU A C 1
ATOM 891 O O . LEU A 1 118 ? 2.961 1.020 -0.512 1.00 95.69 118 LEU A O 1
ATOM 895 N N . GLY A 1 119 ? 1.800 0.491 1.329 1.00 95.94 119 GLY A N 1
ATOM 896 C CA . GLY A 1 119 ? 2.012 1.779 1.989 1.00 95.94 119 GLY A CA 1
ATOM 897 C C . GLY A 1 119 ? 2.834 1.647 3.264 1.00 95.94 119 GLY A C 1
ATOM 898 O O . GLY A 1 119 ? 2.588 0.741 4.064 1.00 95.94 119 GLY A O 1
ATOM 899 N N . VAL A 1 120 ? 3.791 2.555 3.464 1.00 96.38 120 VAL A N 1
ATOM 900 C CA . VAL A 1 120 ? 4.608 2.626 4.685 1.00 96.38 120 VAL A CA 1
ATOM 901 C C . VAL A 1 120 ? 4.217 3.861 5.487 1.00 96.38 120 VAL A C 1
ATOM 903 O O . VAL A 1 120 ? 4.405 4.980 5.030 1.00 96.38 120 VAL A O 1
ATOM 906 N N . ILE A 1 121 ? 3.672 3.662 6.687 1.00 96.06 121 ILE A N 1
ATOM 907 C CA . ILE A 1 121 ? 3.263 4.769 7.561 1.00 96.06 121 ILE A CA 1
ATOM 908 C C . ILE A 1 121 ? 4.512 5.463 8.116 1.00 96.06 121 ILE A C 1
ATOM 910 O O . ILE A 1 121 ? 5.437 4.801 8.592 1.00 96.06 121 ILE A O 1
ATOM 914 N N . HIS A 1 122 ? 4.530 6.793 8.064 1.00 96.06 122 HIS A N 1
ATOM 915 C CA . HIS A 1 122 ? 5.636 7.600 8.578 1.00 96.06 122 HIS A CA 1
ATOM 916 C C . HIS A 1 122 ? 5.829 7.455 10.100 1.00 96.06 122 HIS A C 1
ATOM 918 O O . HIS A 1 122 ? 4.952 6.988 10.829 1.00 96.06 122 HIS A O 1
ATOM 924 N N . THR A 1 123 ? 6.997 7.867 10.597 1.00 94.19 123 THR A N 1
ATOM 925 C CA . THR A 1 123 ? 7.368 7.795 12.026 1.00 94.19 123 THR A CA 1
ATOM 926 C C . THR A 1 123 ? 7.273 9.138 12.751 1.00 94.19 123 THR A C 1
ATOM 928 O O . THR A 1 123 ? 7.582 9.213 13.934 1.00 94.19 123 THR A O 1
ATOM 931 N N . ASN A 1 124 ? 6.862 10.205 12.059 1.00 94.38 124 ASN A N 1
ATOM 932 C CA . ASN A 1 124 ? 6.686 11.548 12.631 1.00 94.38 124 ASN A CA 1
ATOM 933 C C . ASN A 1 124 ? 5.396 11.659 13.478 1.00 94.38 124 ASN A C 1
ATOM 935 O O . ASN A 1 124 ? 4.548 12.508 13.228 1.00 94.38 124 ASN A O 1
ATOM 939 N N . MET A 1 125 ? 5.197 10.735 14.422 1.00 92.81 125 MET A N 1
ATOM 940 C CA . MET A 1 125 ? 4.082 10.718 15.372 1.00 92.81 125 MET A CA 1
ATOM 941 C C . MET A 1 125 ? 4.430 9.846 16.593 1.00 92.81 125 MET A C 1
ATOM 943 O O . MET A 1 125 ? 5.319 8.997 16.503 1.00 92.81 125 MET A O 1
ATOM 947 N N . PRO A 1 126 ? 3.735 10.001 17.734 1.00 96.12 126 PRO A N 1
ATOM 948 C CA . PRO A 1 126 ? 3.911 9.111 18.880 1.00 96.12 126 PRO A CA 1
ATOM 949 C C . PRO A 1 126 ? 3.646 7.640 18.519 1.00 96.12 126 PRO A C 1
ATOM 951 O O . PRO A 1 126 ? 2.768 7.348 17.704 1.00 96.12 126 PRO A O 1
ATOM 954 N N . CYS A 1 127 ? 4.340 6.702 19.175 1.00 95.50 127 CYS A N 1
ATOM 955 C CA . CYS A 1 127 ? 4.201 5.262 18.909 1.00 95.50 127 CYS A CA 1
ATOM 956 C C . CYS A 1 127 ? 2.746 4.767 18.990 1.00 95.50 127 CYS A C 1
ATOM 958 O O . CYS A 1 127 ? 2.325 3.934 18.190 1.00 95.50 127 CYS A O 1
ATOM 960 N N . GLU A 1 128 ? 1.963 5.299 19.931 1.00 95.75 128 GLU A N 1
ATOM 961 C CA . GLU A 1 128 ? 0.546 4.956 20.099 1.00 95.75 128 GLU A CA 1
ATOM 962 C C . GLU A 1 128 ? -0.304 5.394 18.900 1.00 95.75 128 GLU A C 1
ATOM 964 O O . GLU A 1 128 ? -1.152 4.637 18.424 1.00 95.75 128 GLU A O 1
ATOM 969 N N . ALA A 1 129 ? -0.039 6.590 18.369 1.00 94.44 129 ALA A N 1
ATOM 970 C CA . ALA A 1 129 ? -0.720 7.103 17.186 1.00 94.44 129 ALA A CA 1
ATOM 971 C C . ALA A 1 129 ? -0.368 6.263 15.950 1.00 94.44 129 ALA A C 1
ATOM 973 O O . ALA A 1 129 ? -1.260 5.865 15.201 1.00 94.44 129 ALA A O 1
ATOM 974 N N . GLN A 1 130 ? 0.906 5.893 15.793 1.00 95.06 130 GLN A N 1
ATOM 975 C CA . GLN A 1 130 ? 1.343 5.046 14.682 1.00 95.06 130 GLN A CA 1
ATOM 976 C C . GLN A 1 130 ? 0.691 3.662 14.740 1.00 95.06 130 GLN A C 1
ATOM 978 O O . GLN A 1 130 ? 0.191 3.156 13.733 1.00 95.06 130 GLN A O 1
ATOM 983 N N . ALA A 1 131 ? 0.632 3.059 15.929 1.00 95.69 131 ALA A N 1
ATOM 984 C CA . ALA A 1 131 ? -0.050 1.789 16.137 1.00 95.69 131 ALA A CA 1
ATOM 985 C C . ALA A 1 131 ? -1.552 1.887 15.819 1.00 95.69 131 ALA A C 1
ATOM 987 O O . ALA A 1 131 ? -2.115 0.963 15.224 1.00 95.69 131 ALA A O 1
ATOM 988 N N . ALA A 1 132 ? -2.198 3.008 16.155 1.00 93.19 132 ALA A N 1
ATOM 989 C CA . ALA A 1 132 ? -3.591 3.256 15.801 1.00 93.19 132 ALA A CA 1
ATOM 990 C C . ALA A 1 132 ? -3.790 3.342 14.277 1.00 93.19 132 ALA A C 1
ATOM 992 O O . ALA A 1 132 ? -4.720 2.721 13.758 1.00 93.19 132 ALA A O 1
ATOM 993 N N . GLU A 1 133 ? -2.908 4.031 13.546 1.00 94.56 133 GLU A N 1
ATOM 994 C CA . GLU A 1 133 ? -2.935 4.088 12.076 1.00 94.56 133 GLU A CA 1
ATOM 995 C C . GLU A 1 133 ? -2.761 2.696 11.452 1.00 94.56 133 GLU A C 1
ATOM 997 O O . GLU A 1 133 ? -3.568 2.284 10.615 1.00 94.56 133 GLU A O 1
ATOM 1002 N N . VAL A 1 134 ? -1.782 1.913 11.917 1.00 95.25 134 VAL A N 1
ATOM 1003 C CA . VAL A 1 134 ? -1.573 0.525 11.464 1.00 95.25 134 VAL A CA 1
ATOM 1004 C C . VAL A 1 134 ? -2.808 -0.338 11.742 1.00 95.25 134 VAL A C 1
ATOM 1006 O O . VAL A 1 134 ? -3.232 -1.116 10.883 1.00 95.25 134 VAL A O 1
ATOM 1009 N N . SER A 1 135 ? -3.418 -0.192 12.923 1.00 91.75 135 SER A N 1
ATOM 1010 C CA . SER A 1 135 ? -4.628 -0.927 13.309 1.00 91.75 135 SER A CA 1
ATOM 1011 C C . SER A 1 135 ? -5.796 -0.616 12.372 1.00 91.75 135 SER A C 1
ATOM 1013 O O . SER A 1 135 ? -6.483 -1.539 11.933 1.00 91.75 135 SER A O 1
ATOM 1015 N N . LYS A 1 136 ? -5.985 0.656 11.989 1.00 90.81 136 LYS A N 1
ATOM 1016 C CA . LYS A 1 136 ? -7.000 1.064 11.001 1.00 90.81 136 LYS A CA 1
ATOM 1017 C C . LYS A 1 136 ? -6.778 0.372 9.654 1.00 90.81 136 LYS A C 1
ATOM 1019 O O . LYS A 1 136 ? -7.718 -0.209 9.120 1.00 90.81 136 LYS A O 1
ATOM 1024 N N . VAL A 1 137 ? -5.542 0.366 9.141 1.00 93.88 137 VAL A N 1
ATOM 1025 C CA . VAL A 1 137 ? -5.205 -0.277 7.855 1.00 93.88 137 VAL A CA 1
ATOM 1026 C C . VAL A 1 137 ? -5.494 -1.778 7.895 1.00 93.88 137 VAL A C 1
ATOM 1028 O O . VAL A 1 137 ? -6.131 -2.315 6.991 1.00 93.88 137 VAL A O 1
ATOM 1031 N N . LYS A 1 138 ? -5.063 -2.473 8.955 1.00 92.25 138 LYS A N 1
ATOM 1032 C CA . LYS A 1 138 ? -5.245 -3.929 9.077 1.00 92.25 138 LYS A CA 1
ATOM 1033 C C . LYS A 1 138 ? -6.699 -4.341 9.298 1.00 92.25 138 LYS A C 1
ATOM 1035 O O . LYS A 1 138 ? -7.085 -5.404 8.827 1.00 92.25 138 LYS A O 1
ATOM 1040 N N . LYS A 1 139 ? -7.499 -3.516 9.979 1.00 88.25 139 LYS A N 1
ATOM 1041 C CA . LYS A 1 139 ? -8.926 -3.782 10.223 1.00 88.25 139 LYS A CA 1
ATOM 1042 C C . LYS A 1 139 ? -9.824 -3.446 9.032 1.00 88.25 139 LYS A C 1
ATOM 1044 O O . LYS A 1 139 ? -10.954 -3.921 9.002 1.00 88.25 139 LYS A O 1
ATOM 1049 N N . TYR A 1 140 ? -9.346 -2.653 8.068 1.00 87.94 140 TYR A N 1
ATOM 1050 C CA . TYR A 1 140 ? -10.165 -2.170 6.954 1.00 87.94 140 TYR A CA 1
ATOM 1051 C C . TYR A 1 140 ? -10.753 -3.302 6.100 1.00 87.94 140 TYR A C 1
ATOM 1053 O O . TYR A 1 140 ? -11.924 -3.258 5.732 1.00 87.94 140 TYR A O 1
ATOM 1061 N N . ARG A 1 141 ? -9.956 -4.338 5.803 1.00 82.50 141 ARG A N 1
ATOM 1062 C CA . ARG A 1 141 ? -10.408 -5.509 5.042 1.00 82.50 141 ARG A CA 1
ATOM 1063 C C . ARG A 1 141 ? -9.928 -6.795 5.706 1.00 82.50 141 ARG A C 1
ATOM 1065 O O . ARG A 1 141 ? -8.866 -7.318 5.383 1.00 82.50 141 ARG A O 1
ATOM 1072 N N . SER A 1 142 ? -10.748 -7.301 6.620 1.00 76.62 142 SER A N 1
ATOM 1073 C CA . SER A 1 142 ? -10.544 -8.588 7.287 1.00 76.62 142 SER A CA 1
ATOM 1074 C C . SER A 1 142 ? -11.471 -9.640 6.686 1.00 76.62 142 SER A C 1
ATOM 1076 O O . SER A 1 142 ? -12.651 -9.370 6.486 1.00 76.62 142 SER A O 1
ATOM 1078 N N . GLY A 1 143 ? -1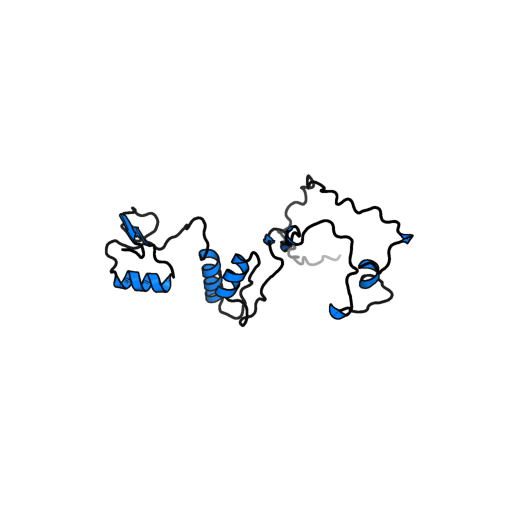0.952 -10.840 6.411 1.00 78.75 143 GLY A N 1
ATOM 1079 C CA . GLY A 1 143 ? -11.789 -11.976 6.004 1.00 78.75 143 GLY A CA 1
ATOM 1080 C C . GLY A 1 143 ? -12.655 -12.469 7.164 1.00 78.75 143 GLY A C 1
ATOM 1081 O O . GLY A 1 143 ? -13.877 -12.474 7.072 1.00 78.75 143 GLY A O 1
ATOM 1082 N N . PHE A 1 144 ? -12.014 -12.800 8.287 1.00 80.75 144 PHE A N 1
ATOM 1083 C CA . PHE A 1 144 ? -12.681 -13.113 9.550 1.00 80.75 144 PHE A CA 1
ATOM 1084 C C . PHE A 1 144 ? -12.379 -12.022 10.576 1.00 80.75 144 PHE A C 1
ATOM 1086 O O . PHE A 1 144 ? -11.223 -11.637 10.766 1.00 80.75 144 PHE A O 1
ATOM 1093 N N . ILE A 1 145 ? -13.422 -11.512 11.228 1.00 82.12 145 ILE A N 1
ATOM 1094 C CA . ILE A 1 145 ? -13.300 -10.502 12.281 1.00 82.12 145 ILE A CA 1
ATOM 1095 C C . ILE A 1 145 ? -13.207 -11.243 13.616 1.00 82.12 145 ILE A C 1
ATOM 1097 O O . ILE A 1 145 ? -14.195 -11.801 14.080 1.00 82.12 145 ILE A O 1
ATOM 1101 N N . MET A 1 146 ? -12.010 -11.274 14.208 1.00 80.44 146 MET A N 1
ATOM 1102 C CA . MET A 1 146 ? -11.750 -12.021 15.450 1.00 80.44 146 MET A CA 1
ATOM 1103 C C . MET A 1 146 ? -12.360 -11.360 16.691 1.00 80.44 146 MET A C 1
ATOM 1105 O O . MET A 1 146 ? -12.779 -12.056 17.608 1.00 80.44 146 MET A O 1
ATOM 1109 N N . ASP A 1 147 ? -12.403 -10.028 16.711 1.00 82.00 147 ASP A N 1
ATOM 1110 C CA . ASP A 1 147 ? -12.877 -9.231 17.845 1.00 82.00 147 ASP A CA 1
ATOM 1111 C C . ASP A 1 147 ? -13.816 -8.121 17.335 1.00 82.00 147 ASP A C 1
ATOM 1113 O O . ASP A 1 147 ? -13.377 -6.994 17.071 1.00 82.00 147 ASP A O 1
ATOM 1117 N N . PRO A 1 148 ? -15.085 -8.459 17.031 1.00 84.38 148 PRO A N 1
ATOM 1118 C CA . PRO A 1 148 ? -16.081 -7.479 16.628 1.00 84.38 148 PRO A CA 1
ATOM 1119 C C . PRO A 1 148 ? -16.510 -6.627 17.825 1.00 84.38 148 PRO A C 1
ATOM 1121 O O . PRO A 1 148 ? -16.558 -7.090 18.961 1.00 84.38 148 PRO A O 1
ATOM 1124 N N . VAL A 1 149 ? -16.895 -5.378 17.561 1.00 85.94 149 VAL A N 1
ATOM 1125 C CA . VAL A 1 149 ? -17.512 -4.541 18.594 1.00 85.94 149 VAL A CA 1
ATOM 1126 C C . VAL A 1 149 ? -18.932 -5.051 18.838 1.00 85.94 149 VAL A C 1
ATOM 1128 O O . VAL A 1 149 ? -19.802 -4.928 17.972 1.00 85.94 149 VAL A O 1
ATOM 1131 N N . CYS A 1 150 ? -19.148 -5.633 20.015 1.00 89.94 150 CYS A N 1
ATOM 1132 C CA . CYS A 1 150 ? -20.452 -6.092 20.475 1.00 89.94 150 CYS A CA 1
ATOM 1133 C C . CYS A 1 150 ? -21.166 -5.001 21.288 1.00 89.94 150 CYS A C 1
ATOM 1135 O O . CYS A 1 150 ? -20.533 -4.124 21.878 1.00 89.94 150 CYS A O 1
ATOM 1137 N N . ILE A 1 151 ? -22.497 -5.056 21.315 1.00 90.88 151 ILE A N 1
ATOM 1138 C CA . ILE A 1 151 ? -23.352 -4.146 22.089 1.00 90.88 151 ILE A CA 1
ATOM 1139 C C . ILE A 1 151 ? -24.279 -4.927 23.015 1.00 90.88 151 ILE A C 1
ATOM 1141 O O . ILE A 1 151 ? -24.602 -6.085 22.747 1.00 90.88 151 ILE A O 1
ATOM 1145 N N . LYS A 1 152 ? -24.723 -4.278 24.096 1.00 92.75 152 LYS A N 1
ATOM 1146 C CA . LYS A 1 152 ? -25.711 -4.848 25.015 1.00 92.75 152 LYS A CA 1
ATOM 1147 C C . LYS A 1 152 ? -27.127 -4.594 24.492 1.00 92.75 152 LYS A C 1
ATOM 1149 O O . LYS A 1 152 ? -27.355 -3.576 23.839 1.00 92.75 152 LYS A O 1
ATOM 1154 N N . PRO A 1 153 ? -28.113 -5.425 24.865 1.00 90.31 153 PRO A N 1
ATOM 1155 C CA . PRO A 1 153 ? -29.521 -5.153 24.568 1.00 90.31 153 PRO A CA 1
ATOM 1156 C C . PRO A 1 153 ? -30.034 -3.855 25.208 1.00 90.31 153 PRO A C 1
ATOM 1158 O O . PRO A 1 153 ? -31.019 -3.286 24.756 1.00 90.31 153 PRO A O 1
ATOM 1161 N N . THR A 1 154 ? -29.373 -3.389 26.270 1.00 91.12 154 THR A N 1
ATOM 1162 C CA . THR A 1 154 ? -29.712 -2.158 26.995 1.00 91.12 154 THR A CA 1
ATOM 1163 C C . THR A 1 154 ? -29.053 -0.904 26.417 1.00 91.12 154 THR A C 1
ATOM 1165 O O . THR A 1 154 ? -29.297 0.193 26.918 1.00 91.12 154 THR A O 1
ATOM 1168 N N . THR A 1 155 ? -28.201 -1.037 25.393 1.00 88.56 155 THR A N 1
ATOM 1169 C CA . THR A 1 155 ? -27.519 0.096 24.759 1.00 88.56 155 THR A CA 1
ATOM 1170 C C . THR A 1 155 ? -28.523 0.982 24.020 1.00 88.56 155 THR A C 1
ATOM 1172 O O . THR A 1 155 ? -29.375 0.491 23.282 1.00 88.56 155 THR A O 1
ATOM 1175 N N . THR A 1 156 ? -28.422 2.300 24.206 1.00 91.75 156 THR A N 1
ATOM 1176 C CA . THR A 1 156 ? -29.339 3.247 23.563 1.00 91.75 156 THR A CA 1
ATOM 1177 C C . THR A 1 156 ? -29.015 3.429 22.078 1.00 91.75 156 THR A C 1
ATOM 1179 O O . THR A 1 156 ? -27.872 3.266 21.645 1.00 91.75 156 THR A O 1
ATOM 1182 N N . LEU A 1 157 ? -30.012 3.833 21.283 1.00 89.69 157 LEU A N 1
ATOM 1183 C CA . LEU A 1 157 ? -29.805 4.146 19.863 1.00 89.69 157 LEU A CA 1
ATOM 1184 C C . LEU A 1 157 ? -28.838 5.325 19.659 1.00 89.69 157 LEU A C 1
ATOM 1186 O O . LEU A 1 157 ? -28.068 5.325 18.703 1.00 89.69 157 LEU A O 1
ATOM 1190 N N . SER A 1 158 ? -28.819 6.288 20.586 1.00 90.75 158 SER A N 1
ATOM 1191 C CA . SER A 1 158 ? -27.878 7.416 20.552 1.00 90.75 158 SER A CA 1
ATOM 1192 C C . SER A 1 158 ? -26.424 6.946 20.677 1.00 90.75 158 SER A C 1
ATOM 1194 O O . SER A 1 158 ? -25.549 7.394 19.932 1.00 90.75 158 SER A O 1
ATOM 1196 N N . ASP A 1 159 ? -26.153 6.002 21.582 1.00 90.19 159 ASP A N 1
ATOM 1197 C CA . ASP A 1 159 ? -24.814 5.423 21.737 1.00 90.19 159 ASP A CA 1
ATOM 1198 C C . ASP A 1 159 ? -24.418 4.608 20.504 1.00 90.19 159 ASP A C 1
ATOM 1200 O O . ASP A 1 159 ? -23.269 4.650 20.053 1.00 90.19 159 ASP A O 1
ATOM 1204 N N . LEU A 1 160 ? -25.387 3.903 19.916 1.00 88.19 160 LEU A N 1
ATOM 1205 C CA . LEU A 1 160 ? -25.199 3.146 18.687 1.00 88.19 160 LEU A CA 1
ATOM 1206 C C . LEU A 1 160 ? -24.830 4.058 17.505 1.00 88.19 160 LEU A C 1
ATOM 1208 O O . LEU A 1 160 ? -23.921 3.735 16.740 1.00 88.19 160 LEU A O 1
ATOM 1212 N N . GLU A 1 161 ? -25.466 5.222 17.367 1.00 87.81 161 GLU A N 1
ATOM 1213 C CA . GLU A 1 161 ? -25.095 6.225 16.361 1.00 87.81 161 GLU A CA 1
ATOM 1214 C C . GLU A 1 161 ? -23.697 6.808 16.598 1.00 87.81 161 GLU A C 1
ATOM 1216 O O . GLU A 1 161 ? -22.906 6.950 15.656 1.00 87.81 161 GLU A O 1
ATOM 1221 N N . ALA A 1 162 ? -23.343 7.091 17.854 1.00 89.62 162 ALA A N 1
ATOM 1222 C CA . ALA A 1 162 ? -22.001 7.545 18.204 1.00 89.62 162 ALA A CA 1
ATOM 1223 C C . ALA A 1 162 ? -20.934 6.493 17.844 1.00 89.62 162 ALA A C 1
ATOM 1225 O O . ALA A 1 162 ? -19.893 6.835 17.270 1.00 89.62 162 ALA A O 1
ATOM 1226 N N . MET A 1 163 ? -21.214 5.213 18.108 1.00 87.81 163 MET A N 1
ATOM 1227 C CA . MET A 1 163 ? -20.357 4.079 17.748 1.00 87.81 163 MET A CA 1
ATOM 1228 C C . MET A 1 163 ? -20.245 3.900 16.233 1.00 87.81 163 MET A C 1
ATOM 1230 O O . MET A 1 163 ? -19.131 3.772 15.724 1.00 87.81 163 MET A O 1
ATOM 1234 N N . ARG A 1 164 ? -21.358 3.984 15.489 1.00 87.25 164 ARG A N 1
ATOM 1235 C CA . ARG A 1 164 ? -21.372 3.964 14.012 1.00 87.25 164 ARG A CA 1
ATOM 1236 C C . ARG A 1 164 ? -20.420 5.009 13.435 1.00 87.25 164 ARG A C 1
ATOM 1238 O O . ARG A 1 164 ? -19.591 4.688 12.584 1.00 87.25 164 ARG A O 1
ATOM 1245 N N . ARG A 1 165 ? -20.487 6.248 13.934 1.00 85.81 165 ARG A N 1
ATOM 1246 C CA . ARG A 1 165 ? -19.627 7.352 13.478 1.00 85.81 165 ARG A CA 1
ATOM 1247 C C . ARG A 1 165 ? -18.152 7.138 13.824 1.00 85.81 165 ARG A C 1
ATOM 1249 O O . ARG A 1 165 ? -17.289 7.507 13.036 1.00 85.81 165 ARG A O 1
ATOM 1256 N N . LYS A 1 166 ? -17.858 6.544 14.983 1.00 84.75 166 LYS A N 1
ATOM 1257 C CA . LYS A 1 166 ? -16.483 6.286 15.435 1.00 84.75 166 LYS A CA 1
ATOM 1258 C C . LYS A 1 166 ? -15.831 5.111 14.701 1.00 84.75 166 LYS A C 1
ATOM 1260 O O . LYS A 1 166 ? -14.655 5.183 14.359 1.00 84.75 166 LYS A O 1
ATOM 1265 N N . CYS A 1 167 ? -16.578 4.033 14.485 1.00 81.06 167 CYS A N 1
ATOM 1266 C CA . CYS A 1 167 ? -16.077 2.789 13.905 1.00 81.06 167 CYS A CA 1
ATOM 1267 C C . CYS A 1 167 ? -16.137 2.766 12.371 1.00 81.06 167 CYS A C 1
ATOM 1269 O O . CYS A 1 167 ? -15.364 2.041 11.750 1.00 81.06 167 CYS A O 1
ATOM 1271 N N . GLY A 1 168 ? -17.031 3.546 11.754 1.00 81.06 168 GLY A N 1
ATOM 1272 C CA . GLY A 1 168 ? -17.151 3.650 10.297 1.00 81.06 168 GLY A CA 1
ATOM 1273 C C . GLY A 1 168 ? -17.879 2.480 9.623 1.00 81.06 168 GLY A C 1
ATOM 1274 O O . GLY A 1 168 ? -17.894 2.402 8.398 1.00 81.06 168 GLY A O 1
ATOM 1275 N N . TYR A 1 169 ? -18.503 1.585 10.395 1.00 84.06 169 TYR A N 1
ATOM 1276 C CA . TYR A 1 169 ? -19.359 0.504 9.902 1.00 84.06 169 TYR A CA 1
ATOM 1277 C C . TYR A 1 169 ? -20.681 0.453 10.674 1.00 84.06 169 TYR A C 1
ATOM 1279 O O . TYR A 1 169 ? -20.840 1.080 11.720 1.00 84.06 169 TYR A O 1
ATOM 1287 N N . THR A 1 170 ? -21.666 -0.249 10.113 1.00 84.88 170 THR A N 1
ATOM 1288 C CA . THR A 1 170 ? -23.070 -0.153 10.551 1.00 84.88 170 THR A CA 1
ATOM 1289 C C . THR A 1 170 ? -23.643 -1.426 11.165 1.00 84.88 170 THR A C 1
ATOM 1291 O O . THR A 1 170 ? -24.706 -1.350 11.775 1.00 84.88 170 THR A O 1
ATOM 1294 N N . GLY A 1 171 ? -22.963 -2.565 11.016 1.00 88.06 171 GLY A N 1
ATOM 1295 C CA . GLY A 1 171 ? -23.373 -3.842 11.598 1.00 88.06 171 GLY A CA 1
ATOM 1296 C C . GLY A 1 171 ? -22.754 -4.059 12.977 1.00 88.06 171 GLY A C 1
ATOM 1297 O O . GLY A 1 171 ? -21.530 -4.056 13.088 1.00 88.06 171 GLY A O 1
ATOM 1298 N N . PHE A 1 172 ? -23.584 -4.276 13.997 1.00 90.31 172 PHE A N 1
ATOM 1299 C CA . PHE A 1 172 ? -23.157 -4.572 15.368 1.00 90.31 172 PHE A CA 1
ATOM 1300 C C . PHE A 1 172 ? -23.831 -5.844 15.871 1.00 90.31 172 PHE A C 1
ATOM 1302 O O . PHE A 1 172 ? -25.045 -6.007 15.737 1.00 90.31 172 PHE A O 1
ATOM 1309 N N . ALA A 1 173 ? -23.042 -6.740 16.462 1.00 91.44 173 ALA A N 1
ATOM 1310 C CA . ALA A 1 173 ? -23.558 -7.933 17.120 1.00 91.44 173 ALA A CA 1
ATOM 1311 C C . ALA A 1 173 ? -24.092 -7.567 18.510 1.00 91.44 173 ALA A C 1
ATOM 1313 O O . ALA A 1 173 ? -23.403 -6.907 19.288 1.00 91.44 173 ALA A O 1
ATOM 1314 N N . VAL A 1 174 ? -25.309 -8.003 18.826 1.00 92.06 174 VAL A N 1
ATOM 1315 C CA . VAL A 1 174 ? -25.916 -7.821 20.147 1.00 92.06 174 VAL A CA 1
ATOM 1316 C C . VAL A 1 174 ? -25.632 -9.065 20.967 1.00 92.06 174 VAL A C 1
ATOM 1318 O O . VAL A 1 174 ? -26.091 -10.156 20.621 1.00 92.06 174 VAL A O 1
ATOM 1321 N N . THR A 1 175 ? -24.891 -8.915 22.055 1.00 93.06 175 THR A N 1
ATOM 1322 C CA . THR A 1 175 ? -24.585 -10.009 22.975 1.00 93.06 175 THR A CA 1
ATOM 1323 C C . THR A 1 175 ? -25.068 -9.673 24.378 1.00 93.06 175 THR A C 1
ATOM 1325 O O . THR A 1 175 ? -25.159 -8.502 24.739 1.00 93.06 175 THR A O 1
ATOM 1328 N N . GLU A 1 176 ? -25.401 -10.694 25.168 1.00 92.00 176 GLU A N 1
ATOM 1329 C CA . GLU A 1 176 ? -25.997 -10.541 26.506 1.00 92.00 176 GLU A CA 1
ATOM 1330 C C . GLU A 1 176 ? -25.193 -9.584 27.405 1.00 92.00 176 GLU A C 1
ATOM 1332 O O . GLU A 1 176 ? -25.750 -8.641 27.970 1.00 92.00 176 GLU A O 1
ATOM 1337 N N . ASP A 1 177 ? -23.866 -9.739 27.418 1.00 88.56 177 ASP A N 1
ATOM 1338 C CA . ASP A 1 177 ? -22.954 -8.924 28.229 1.00 88.56 177 ASP A CA 1
ATOM 1339 C C . ASP A 1 177 ? -22.245 -7.815 27.437 1.00 88.56 177 ASP A C 1
ATOM 1341 O O . ASP A 1 177 ? -21.429 -7.079 27.996 1.00 88.56 177 ASP A O 1
ATOM 1345 N N . GLY A 1 178 ? -22.522 -7.673 26.137 1.00 85.00 178 GLY A N 1
ATOM 1346 C CA . GLY A 1 178 ? -21.854 -6.708 25.253 1.00 85.00 178 GLY A CA 1
ATOM 1347 C C . GLY A 1 178 ? -20.387 -7.022 24.955 1.00 85.00 178 GLY A C 1
ATOM 1348 O O . GLY A 1 178 ? -19.702 -6.203 24.352 1.00 85.00 178 GLY A O 1
ATOM 1349 N N . ASN A 1 179 ? -19.904 -8.201 25.353 1.00 86.50 179 ASN A N 1
ATOM 1350 C CA . ASN A 1 179 ? -18.551 -8.677 25.083 1.00 86.50 179 ASN A CA 1
ATOM 1351 C C . ASN A 1 179 ? -18.565 -9.828 24.071 1.00 86.50 179 ASN A C 1
ATOM 1353 O O . ASN A 1 179 ? -19.545 -10.578 23.968 1.00 86.50 179 ASN A O 1
ATOM 1357 N N . MET A 1 180 ? -17.454 -9.996 23.355 1.00 84.06 180 MET A N 1
ATOM 1358 C CA . MET A 1 180 ? -17.222 -11.149 22.488 1.00 84.06 180 MET A CA 1
ATOM 1359 C C . MET A 1 180 ? -17.155 -12.442 23.323 1.00 84.06 180 MET A C 1
ATOM 1361 O O . MET A 1 180 ? -16.534 -12.468 24.383 1.00 84.06 180 MET A O 1
ATOM 1365 N N . GLY A 1 181 ? -17.822 -13.507 22.866 1.00 83.75 181 GLY A N 1
ATOM 1366 C CA . GLY A 1 181 ? -17.889 -14.804 23.561 1.00 83.75 181 GLY A CA 1
ATOM 1367 C C . GLY A 1 181 ? -19.094 -15.002 24.492 1.00 83.75 181 GLY A C 1
ATOM 1368 O O . GLY A 1 181 ? -19.327 -16.122 24.939 1.00 83.75 181 GLY A O 1
ATOM 1369 N N . SER A 1 182 ? -19.888 -13.956 24.745 1.00 88.62 182 SER A N 1
ATOM 1370 C CA . SER A 1 182 ? -21.192 -14.092 25.413 1.00 88.62 182 SER A CA 1
ATOM 1371 C C . SER A 1 182 ? -22.289 -14.515 24.424 1.00 88.62 182 SER A C 1
ATOM 1373 O O . SER A 1 182 ? -22.083 -14.524 23.206 1.00 88.62 182 SER A O 1
ATOM 1375 N N . ARG A 1 183 ? -23.460 -14.914 24.937 1.00 91.50 183 ARG A N 1
ATOM 1376 C CA . ARG A 1 183 ? -24.564 -15.419 24.112 1.00 91.50 183 ARG A CA 1
ATOM 1377 C C . ARG A 1 183 ? -25.014 -14.358 23.102 1.00 91.50 183 ARG A C 1
ATOM 1379 O O . ARG A 1 183 ? -25.376 -13.244 23.481 1.00 91.50 183 ARG A O 1
ATOM 1386 N N . LEU A 1 184 ? -25.008 -14.721 21.817 1.00 93.38 184 LEU A N 1
ATOM 1387 C CA . LEU A 1 184 ? -25.492 -13.864 20.735 1.00 93.38 184 LEU A CA 1
ATOM 1388 C C . LEU A 1 184 ? -27.017 -13.762 20.813 1.00 93.38 184 LEU A C 1
ATOM 1390 O O . LEU A 1 184 ? -27.717 -14.765 20.689 1.00 93.38 184 LEU A O 1
ATOM 1394 N N . MET A 1 185 ? -27.516 -12.548 21.014 1.00 91.94 185 MET A N 1
ATOM 1395 C CA . MET A 1 185 ? -28.947 -12.255 21.083 1.00 91.94 185 MET A CA 1
ATOM 1396 C C . MET A 1 185 ? -29.495 -11.749 19.749 1.00 91.94 185 MET A C 1
ATOM 1398 O O . MET A 1 185 ? -30.670 -11.955 19.460 1.00 91.94 185 MET A O 1
ATOM 1402 N N . GLY A 1 186 ? -28.662 -11.109 18.923 1.00 91.75 186 GLY A N 1
ATOM 1403 C CA . GLY A 1 186 ? -29.092 -10.604 17.623 1.00 91.75 186 GLY A CA 1
ATOM 1404 C C . GLY A 1 186 ? -28.034 -9.794 16.882 1.00 91.75 186 GLY A C 1
ATOM 1405 O O . GLY A 1 186 ? -26.859 -9.772 17.249 1.00 91.75 186 GLY A O 1
ATOM 1406 N N . LEU A 1 187 ? -28.476 -9.117 15.825 1.00 91.81 187 LEU A N 1
ATOM 1407 C CA . LEU A 1 187 ? -27.667 -8.249 14.976 1.00 91.81 187 LEU A CA 1
ATOM 1408 C C . LEU A 1 187 ? -28.459 -6.972 14.695 1.00 91.81 187 LEU A C 1
ATOM 1410 O O . LEU A 1 187 ? -29.643 -7.049 14.384 1.00 91.81 187 LEU A O 1
ATOM 1414 N N . VAL A 1 188 ? -27.790 -5.825 14.766 1.00 91.00 188 VAL A N 1
ATOM 1415 C CA . VAL A 1 188 ? -28.341 -4.533 14.346 1.00 91.00 188 VAL A CA 1
ATOM 1416 C C . VAL A 1 188 ? -27.562 -4.048 13.135 1.00 91.00 188 VAL A C 1
ATOM 1418 O O . VAL A 1 188 ? -26.329 -4.024 13.143 1.00 91.00 188 VAL A O 1
ATOM 1421 N N . THR A 1 189 ? -28.273 -3.644 12.093 1.00 91.12 189 THR A N 1
ATOM 1422 C CA . THR A 1 189 ? -27.723 -3.174 10.823 1.00 91.12 189 THR A CA 1
ATOM 1423 C C . THR A 1 189 ? -28.206 -1.762 10.505 1.00 91.12 189 THR A C 1
ATOM 1425 O O . THR A 1 189 ? -29.007 -1.183 11.225 1.00 91.12 189 THR A O 1
ATOM 1428 N N . LYS A 1 190 ? -27.719 -1.171 9.407 1.00 86.69 190 LYS A N 1
ATOM 1429 C CA . LYS A 1 190 ? -28.134 0.175 8.968 1.00 86.69 190 LYS A CA 1
ATOM 1430 C C . LYS A 1 190 ? -29.641 0.295 8.684 1.00 86.69 190 LYS A C 1
ATOM 1432 O O . LYS A 1 190 ? -30.149 1.409 8.673 1.00 86.69 190 LYS A O 1
ATOM 1437 N N . ARG A 1 191 ? -30.295 -0.812 8.320 1.00 87.88 191 ARG A N 1
ATOM 1438 C CA . ARG A 1 191 ? -31.699 -0.818 7.879 1.00 87.88 191 ARG A CA 1
ATOM 1439 C C . ARG A 1 191 ? -32.691 -0.913 9.036 1.00 87.88 191 ARG A C 1
ATOM 1441 O O . ARG A 1 191 ? -33.863 -0.644 8.800 1.00 87.88 191 ARG A O 1
ATOM 1448 N N . ASP A 1 192 ? -32.205 -1.308 10.207 1.00 84.00 192 ASP A N 1
ATOM 1449 C CA . ASP A 1 192 ? -32.943 -1.303 11.469 1.00 84.00 192 ASP A CA 1
ATOM 1450 C C . ASP A 1 192 ? -32.895 0.103 12.083 1.00 84.00 192 ASP A C 1
ATOM 1452 O O . ASP A 1 192 ? -33.959 0.569 12.543 1.00 84.00 192 ASP A O 1
#

Radius of gyration: 29.25 Å; chains: 1; bounding box: 93×43×74 Å

Organism: Alexandrium catenella (NCBI:txid2925)

Foldseek 3Di:
DDDDDDDDDDDDDDDPPDDD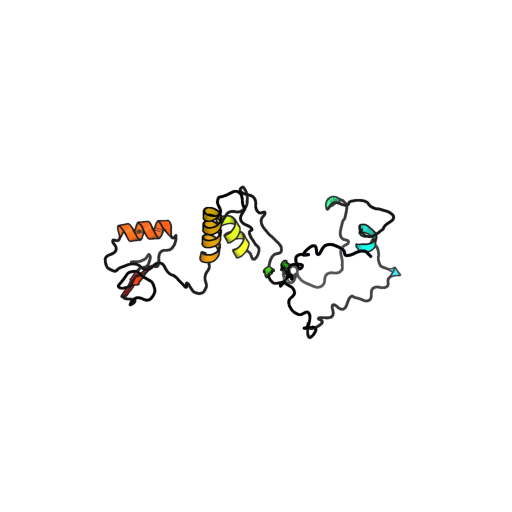PDDPDDDDPPPPPDPPDDPVPDDDDDPCVVPVPPVDPDDDDPVRDDDDDDDDDDDPVVDFQWDDPDPPDIFRHADEWDQDPVTDFLVNQLVQVVVRHGYDHHPPDDPVVNVVRVVSSVPVDDPDDPFFQADEPPDDVVVLVVCCVVVVAFKHFYFHVRGPPGHTPGIGGPVD

Secondary structure (DSSP, 8-state):
---------PPPP-------------------------GGG--S--HHHHHS-TT------GGG--PPP----S-GGG----EESSSS-EESS--EE---TTT-SHHHHHHHHHTT-EE---SSS-HHHHHHHHHHHHHHT-SS-SS--EE-TT--HHHHHHHHHHHS---EEEETTSSTTSPEEEEE-TT-

Sequence (192 aa):
AAMPSQTEVAAPRQDRSRSPRNGRAEQQKVAAVAPQVDDELLDGHSAEDIFKNPSNRVGYTYDDIICLPGHINFGVHDVCLDSHVTKKIKLRVPIVSSPMDTVTESKMAIAMALEGGLGVIHTNMPCEAQAAEVSKVKKYRSGFIMDPVCIKPTTTLSDLEAMRRKCGYTGFAVTEDGNMGSRLMGLVTKRD

InterPro domains:
  IPR000644 CBS domain [PS51371] (144-192)
  IPR001093 IMP dehydrogenase/GMP reductase [PF00478] (59-158)
  IPR005990 Inosine-5'-monophosphate dehydrogenase [PTHR11911] (39-192)
  IPR013785 Aldolase-type TIM barrel [G3DSA:3.20.20.70] (30-192)
  IPR046342 CBS domain superfamily [SSF54631] (146-192)